Protein AF-G8ZZQ2-F1 (afdb_monomer_lite)

Secondary structure (DSSP, 8-state):
--------PPPPHHHHHHHHHHHHHH-HHHHHHHHHHTTT---------GGGGS-GGGGGGGG-HHHHHHHHHHHHHHHH-TTGGG-HHHHHHTTTT--HHHIIIIIHHHHHHHHHHHTT-S--TTHHHHHHHHHHHHHHHHHHHHHT-S-HHHIIIIIIIIHHIIIIIS-SS----HHHHHHT--TT----HHHHHHHHHHHHHHHHHHHHHHHB-TTS-B-HHHHHHHHHHHHHHHHHHHHHHHHHHHHHHTTS-----TTSHHHHHHHHHHHTS-SHHHHHHHHHHHT----HHHHHHHHHHHHHHHHHHHHTS-GGGGHHHHHH-HHHHHHHHHHHHHHHHHHHHT--HHHHHHHHTS---GGGT--

Radius of gyration: 24.0 Å; chains: 1; bounding box: 75×32×80 Å

Sequence (371 aa):
MPKNEFSLDSPTPVDWIICFALIKRRNSTLWRQVHRGSSGIHSKVRSKSINALIPDSLSQLRVNKPLIMQLNIVYQCVRNFKKLANSKEVIRSLSDDITANDITRWVLPNYKNIVAILSMGESIDNRKSLKQLASCFQLLISSYCCFKVADPSKYVVDNLLARIIRNDILTNKTKNSKIINQLYLKEGQSINKRELLKLHCKLIVLILNLQLGIAILPNGEHSESNAVHFFHMMSSICFYLESLIHVYIAQISSKEDTAFQKHLACNQHYLKRTQSLPQLHVNDLLLMLGKETERVQDRLDCLKMIIREFLKIFNDVQWSRLDSYVEQHEVHACAMKKRRLNIQSTLLVTGELELISAFRLINWPTWAISS

Foldseek 3Di:
DDDPPPPPDDQDPVNVVVVLVCCVVPPVPVNVVVVVVCVVPPPPPPLDALVVLQPVLRCVLVVPVVNSVLLRLLLCCVPVPVVSLLPLVSLLVSCPPPDPCCCVPPLVLVLLLLQQLLQQDDPDDSNVSSVSSNVSSLSSVLSCLQHPDPQSQCCCPVVQPLCCCLQQQLDPPNVRPPSCVPPPDDPPTDGNSLSSLLSSLVSVLSNLQSLLSVQQDPVRHGDPVSVVSSLSNVLSLLLLLLLLLVLLLVLVVVVDVDDQPCPDPLNVLQVVVVVVRDCVNNVVSVVSNVVDPDDSVVSNVSSVSNSLSSLVSQQSHPCVSCPVVCVVVVVSLVSLLVSLSSSQSSVVSSVPPVSNVSNVPRPDDPSSVPD

pLDDT: mean 78.83, std 16.53, range [31.88, 96.94]

Organism: Torulaspora delbrueckii (NCBI:txid4950)

Structure (mmCIF, N/CA/C/O backbone):
data_AF-G8ZZQ2-F1
#
_entry.id   AF-G8ZZQ2-F1
#
loop_
_atom_site.group_PDB
_atom_site.id
_atom_site.type_symbol
_atom_site.label_atom_id
_atom_site.label_alt_id
_atom_site.label_comp_id
_atom_site.label_asym_id
_atom_site.label_entity_id
_atom_site.label_seq_id
_atom_site.pdbx_PDB_ins_code
_atom_site.Cartn_x
_atom_site.Cartn_y
_atom_site.Cartn_z
_atom_site.occupancy
_atom_site.B_iso_or_equiv
_atom_site.auth_seq_id
_atom_site.auth_comp_id
_atom_site.auth_asym_id
_atom_site.auth_atom_id
_atom_site.pdbx_PDB_model_num
ATOM 1 N N . MET A 1 1 ? 46.245 3.063 -41.715 1.00 38.78 1 MET A N 1
ATOM 2 C CA . MET A 1 1 ? 44.860 3.568 -41.598 1.00 38.78 1 MET A CA 1
ATOM 3 C C . MET A 1 1 ? 44.022 2.505 -40.904 1.00 38.78 1 MET A C 1
ATOM 5 O O . MET A 1 1 ? 43.944 1.408 -41.449 1.00 38.78 1 MET A O 1
ATOM 9 N N . PRO A 1 2 ? 43.479 2.758 -39.704 1.00 31.88 2 PRO A N 1
ATOM 10 C CA . PRO A 1 2 ? 42.643 1.782 -39.018 1.00 31.88 2 PRO A CA 1
ATOM 11 C C . PRO A 1 2 ? 41.249 1.753 -39.657 1.00 31.88 2 PRO A C 1
ATOM 13 O O . PRO A 1 2 ? 40.658 2.797 -39.935 1.00 31.88 2 PRO A O 1
ATOM 16 N N . LYS A 1 3 ? 40.750 0.545 -39.930 1.00 34.00 3 LYS A N 1
ATOM 17 C CA . LYS A 1 3 ? 39.371 0.303 -40.358 1.00 34.00 3 LYS A CA 1
ATOM 18 C C . LYS A 1 3 ? 38.458 0.516 -39.149 1.00 34.00 3 LYS A C 1
ATOM 20 O O . LYS A 1 3 ? 38.558 -0.221 -38.175 1.00 34.00 3 LYS A O 1
ATOM 25 N N . ASN A 1 4 ? 37.587 1.520 -39.218 1.00 35.56 4 ASN A N 1
ATOM 26 C CA . ASN A 1 4 ? 36.460 1.656 -38.299 1.00 35.56 4 ASN A CA 1
ATOM 27 C C . ASN A 1 4 ? 35.430 0.570 -38.629 1.00 35.56 4 ASN A C 1
ATOM 29 O O . ASN A 1 4 ? 34.567 0.765 -39.484 1.00 35.56 4 ASN A O 1
ATOM 33 N N . GLU A 1 5 ? 35.523 -0.574 -37.962 1.00 35.09 5 GLU A N 1
ATOM 34 C CA . GLU A 1 5 ? 34.408 -1.508 -37.849 1.00 35.09 5 GLU A CA 1
ATOM 35 C C . GLU A 1 5 ? 33.482 -0.995 -36.742 1.00 35.09 5 GLU A C 1
ATOM 37 O O . GLU A 1 5 ? 33.677 -1.257 -35.559 1.00 35.09 5 GLU A O 1
ATOM 42 N N . PHE A 1 6 ? 32.474 -0.208 -37.124 1.00 35.38 6 PHE A N 1
ATOM 43 C CA . PHE A 1 6 ? 31.301 -0.030 -36.276 1.00 35.38 6 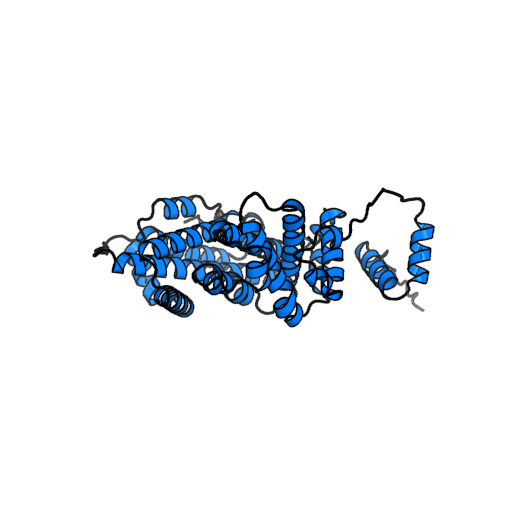PHE A CA 1
ATOM 44 C C . PHE A 1 6 ? 30.550 -1.365 -36.261 1.00 35.38 6 PHE A C 1
ATOM 46 O O . PHE A 1 6 ? 29.835 -1.684 -37.212 1.00 35.38 6 PHE A O 1
ATOM 53 N N . SER A 1 7 ? 30.708 -2.154 -35.197 1.00 37.66 7 SER A N 1
ATOM 54 C CA . SER A 1 7 ? 29.780 -3.243 -34.903 1.00 37.66 7 SER A CA 1
ATOM 55 C C . SER A 1 7 ? 28.426 -2.617 -34.567 1.00 37.66 7 SER A C 1
ATOM 57 O O . SER A 1 7 ? 28.199 -2.133 -33.459 1.00 37.66 7 SER A O 1
ATOM 59 N N . LEU A 1 8 ? 27.533 -2.558 -35.553 1.00 41.53 8 LEU A N 1
ATOM 60 C CA . LEU A 1 8 ? 26.121 -2.296 -35.310 1.00 41.53 8 LEU A CA 1
ATOM 61 C C . LEU A 1 8 ? 25.561 -3.520 -34.590 1.00 41.53 8 LEU A C 1
ATOM 63 O O . LEU A 1 8 ? 25.246 -4.526 -35.227 1.00 41.53 8 LEU A O 1
ATOM 67 N N . ASP A 1 9 ? 25.470 -3.431 -33.265 1.00 51.12 9 ASP A N 1
ATOM 68 C CA . ASP A 1 9 ? 24.696 -4.379 -32.477 1.00 51.12 9 ASP A CA 1
ATOM 69 C C . ASP A 1 9 ? 23.308 -4.511 -33.105 1.00 51.12 9 ASP A C 1
ATOM 71 O O . ASP A 1 9 ? 22.647 -3.520 -33.440 1.00 51.12 9 ASP A O 1
ATOM 75 N N . SER A 1 10 ? 22.879 -5.754 -33.323 1.00 41.66 10 SER A N 1
ATOM 76 C CA . SER A 1 10 ? 21.564 -6.027 -33.888 1.00 41.66 10 SER A CA 1
ATOM 77 C C . SER A 1 10 ? 20.500 -5.339 -33.024 1.00 41.66 10 SER A C 1
ATOM 79 O O . SER A 1 10 ? 20.515 -5.543 -31.806 1.00 41.66 10 SER A O 1
ATOM 81 N N . PRO A 1 11 ? 19.577 -4.559 -33.615 1.00 48.97 11 PRO A N 1
ATOM 82 C CA . PRO A 1 11 ? 18.605 -3.786 -32.856 1.00 48.97 11 PRO A CA 1
ATOM 83 C C . PRO A 1 11 ? 17.820 -4.695 -31.914 1.00 48.97 11 PRO A C 1
ATOM 85 O O . PRO A 1 11 ? 17.233 -5.702 -32.333 1.00 48.97 11 PRO A O 1
ATOM 88 N N . THR A 1 12 ? 17.819 -4.337 -30.633 1.00 53.78 12 THR A N 1
ATOM 89 C CA . THR A 1 12 ? 17.144 -5.107 -29.596 1.00 53.78 12 THR A CA 1
ATOM 90 C C . THR A 1 12 ? 15.626 -5.020 -29.789 1.00 53.78 12 THR A C 1
ATOM 92 O O . THR A 1 12 ? 15.111 -4.095 -30.428 1.00 53.78 12 THR A O 1
ATOM 95 N N . PRO A 1 13 ? 14.837 -5.945 -29.216 1.00 48.31 13 PRO A N 1
ATOM 96 C CA . PRO A 1 13 ? 13.377 -5.856 -29.268 1.00 48.31 13 PRO A CA 1
ATOM 97 C C . PRO A 1 13 ? 12.820 -4.521 -28.739 1.00 48.31 13 PRO A C 1
ATOM 99 O O . PRO A 1 13 ? 11.754 -4.085 -29.174 1.00 48.31 13 PRO A O 1
ATOM 102 N N . VAL A 1 14 ? 13.543 -3.859 -27.829 1.00 46.94 14 VAL A N 1
ATOM 103 C CA . VAL A 1 14 ? 13.192 -2.543 -27.276 1.00 46.94 14 VAL A CA 1
ATOM 104 C C . VAL A 1 14 ? 13.363 -1.443 -28.327 1.00 46.94 14 VAL A C 1
ATOM 106 O O . VAL A 1 14 ? 12.463 -0.616 -28.484 1.00 46.94 14 VAL A O 1
ATOM 109 N N . ASP A 1 15 ? 14.438 -1.492 -29.116 1.00 49.91 15 ASP A N 1
ATOM 110 C CA . ASP A 1 15 ? 14.699 -0.540 -30.205 1.00 49.91 15 ASP A CA 1
ATOM 111 C C . ASP A 1 15 ? 13.609 -0.609 -31.275 1.00 49.91 15 ASP A C 1
ATOM 113 O O . ASP A 1 15 ? 13.111 0.415 -31.746 1.00 49.91 15 ASP A O 1
ATOM 117 N N . TRP A 1 16 ? 13.142 -1.819 -31.591 1.00 59.69 16 TRP A N 1
ATOM 118 C CA . TRP A 1 16 ? 12.018 -2.013 -32.505 1.00 59.69 16 TRP A CA 1
ATOM 119 C C . TRP A 1 16 ? 10.710 -1.449 -31.954 1.00 59.69 16 TRP A C 1
ATOM 121 O O . TRP A 1 16 ? 9.966 -0.805 -32.691 1.00 59.69 16 TRP A O 1
ATOM 131 N N . ILE A 1 17 ? 10.420 -1.637 -30.664 1.00 53.72 17 ILE A N 1
ATOM 132 C CA . ILE A 1 17 ? 9.204 -1.102 -30.034 1.00 53.72 17 ILE A CA 1
ATOM 133 C C . ILE A 1 17 ? 9.212 0.431 -30.043 1.00 53.72 17 ILE A C 1
ATOM 135 O O . ILE A 1 17 ? 8.199 1.040 -30.397 1.00 53.72 17 ILE A O 1
ATOM 139 N N . ILE A 1 18 ? 10.345 1.052 -29.708 1.00 52.53 18 ILE A N 1
ATOM 140 C CA . ILE A 1 18 ? 10.512 2.510 -29.731 1.00 52.53 18 ILE A CA 1
ATOM 141 C C . ILE A 1 18 ? 10.381 3.031 -31.169 1.00 52.53 18 ILE A C 1
ATOM 143 O O . ILE A 1 18 ? 9.608 3.959 -31.416 1.00 52.53 18 ILE A O 1
ATOM 147 N N . CYS A 1 19 ? 11.032 2.386 -32.139 1.00 56.91 19 CYS A N 1
ATOM 148 C CA . CYS A 1 19 ? 10.918 2.726 -33.557 1.00 56.91 19 CYS A CA 1
ATOM 149 C C . CYS A 1 19 ? 9.479 2.602 -34.075 1.00 56.91 19 CYS A C 1
ATOM 151 O O . CYS A 1 19 ? 8.973 3.526 -34.711 1.00 56.91 19 CYS A O 1
ATOM 153 N N . PHE A 1 20 ? 8.762 1.520 -33.761 1.00 56.25 20 PHE A N 1
ATOM 154 C CA . PHE A 1 20 ? 7.369 1.353 -34.183 1.00 56.25 20 PHE A CA 1
ATOM 155 C C . PHE A 1 20 ? 6.421 2.339 -33.489 1.00 56.25 20 PHE A C 1
ATOM 157 O O . PHE A 1 20 ? 5.488 2.838 -34.126 1.00 56.25 20 PHE A O 1
ATOM 164 N N . ALA A 1 21 ? 6.669 2.680 -32.222 1.00 52.34 21 ALA A N 1
ATOM 165 C CA . ALA A 1 21 ? 5.914 3.705 -31.507 1.00 52.34 21 ALA A CA 1
ATOM 166 C C . ALA A 1 21 ? 6.137 5.106 -32.106 1.00 52.34 21 ALA A C 1
ATOM 168 O O . ALA A 1 21 ? 5.174 5.855 -32.298 1.00 52.34 21 ALA A O 1
ATOM 169 N N . LEU A 1 22 ? 7.379 5.438 -32.472 1.00 51.28 22 LEU A N 1
ATOM 170 C CA . LEU A 1 22 ? 7.739 6.699 -33.123 1.00 51.28 22 LEU A CA 1
ATOM 171 C C . LEU A 1 22 ? 7.178 6.796 -34.547 1.00 51.28 22 LEU A C 1
ATOM 173 O O . LEU A 1 22 ? 6.585 7.819 -34.892 1.00 51.28 22 LEU A O 1
ATOM 177 N N . ILE A 1 23 ? 7.282 5.731 -35.351 1.00 55.91 23 ILE A N 1
ATOM 178 C CA . ILE A 1 23 ? 6.735 5.670 -36.717 1.00 55.91 23 ILE A CA 1
ATOM 179 C C . ILE A 1 23 ? 5.212 5.826 -36.691 1.00 55.91 23 ILE A C 1
ATOM 181 O O . ILE A 1 23 ? 4.666 6.651 -37.426 1.00 55.91 23 ILE A O 1
ATOM 185 N N . LYS A 1 24 ? 4.519 5.115 -35.792 1.00 56.91 24 LYS A N 1
ATOM 186 C CA . LYS A 1 24 ? 3.066 5.249 -35.611 1.00 56.91 24 LYS A CA 1
ATOM 187 C C . LYS A 1 24 ? 2.651 6.681 -35.251 1.00 56.91 24 LYS A C 1
ATOM 189 O O . LYS A 1 24 ? 1.587 7.124 -35.677 1.00 56.91 24 LYS A O 1
ATOM 194 N N . ARG A 1 25 ? 3.466 7.393 -34.462 1.00 50.06 25 ARG A N 1
ATOM 195 C CA . ARG A 1 25 ? 3.168 8.748 -33.968 1.00 50.06 25 ARG A CA 1
ATOM 196 C C . ARG A 1 25 ? 3.528 9.851 -34.970 1.00 50.06 25 ARG A C 1
ATOM 198 O O . ARG A 1 25 ? 2.863 10.880 -34.965 1.00 50.06 25 ARG A O 1
ATOM 205 N N . ARG A 1 26 ? 4.555 9.659 -35.809 1.00 41.97 26 ARG A N 1
ATOM 206 C CA . ARG A 1 26 ? 5.113 10.716 -36.677 1.00 41.97 26 ARG A CA 1
ATOM 207 C C . ARG A 1 26 ? 4.860 10.536 -38.176 1.00 41.97 26 ARG A C 1
ATOM 209 O O . ARG A 1 26 ? 4.863 11.535 -38.884 1.00 41.97 26 ARG A O 1
ATOM 216 N N . ASN A 1 27 ? 4.624 9.320 -38.680 1.00 52.19 27 ASN A N 1
ATOM 217 C CA . ASN A 1 27 ? 4.415 9.095 -40.115 1.00 52.19 27 ASN A CA 1
ATOM 218 C C . ASN A 1 27 ? 3.382 7.982 -40.385 1.00 52.19 27 ASN A C 1
ATOM 220 O O . ASN A 1 27 ? 3.696 6.795 -40.497 1.00 52.19 27 ASN A O 1
ATOM 224 N N . SER A 1 28 ? 2.114 8.386 -40.511 1.00 55.44 28 SER A N 1
ATOM 225 C CA . SER A 1 28 ? 0.962 7.485 -40.681 1.00 55.44 28 SER A CA 1
ATOM 226 C C . SER A 1 28 ? 0.966 6.701 -42.003 1.00 55.44 28 SER A C 1
ATOM 228 O O . SER A 1 28 ? 0.294 5.673 -42.132 1.00 55.44 28 SER A O 1
ATOM 230 N N . THR A 1 29 ? 1.710 7.176 -42.999 1.00 56.91 29 THR A N 1
ATOM 231 C CA . THR A 1 29 ? 1.856 6.548 -44.317 1.00 56.91 29 THR A CA 1
ATOM 232 C C . THR A 1 29 ? 2.855 5.396 -44.251 1.00 56.91 29 THR A C 1
ATOM 234 O O . THR A 1 29 ? 2.545 4.293 -44.699 1.00 56.91 29 THR A O 1
ATOM 237 N N . LEU A 1 30 ? 3.993 5.614 -43.586 1.00 47.06 30 LEU A N 1
ATOM 238 C CA . LEU A 1 30 ? 5.011 4.587 -43.352 1.00 47.06 30 LEU A CA 1
ATOM 239 C C . LEU A 1 30 ? 4.486 3.479 -42.421 1.00 47.06 30 LEU A C 1
ATOM 241 O O . LEU A 1 30 ? 4.677 2.293 -42.682 1.00 47.06 30 LEU A O 1
ATOM 245 N N . TRP A 1 31 ? 3.713 3.850 -41.392 1.00 57.88 31 TRP A N 1
ATOM 246 C CA . TRP A 1 31 ? 3.020 2.889 -40.523 1.00 57.88 31 TRP A CA 1
ATOM 247 C C . TRP A 1 31 ? 2.074 1.965 -41.303 1.00 57.88 31 TRP A C 1
ATOM 249 O O . TRP A 1 31 ? 2.038 0.759 -41.060 1.00 57.88 31 TRP A O 1
ATOM 259 N N . ARG A 1 32 ? 1.338 2.501 -42.289 1.00 56.94 32 ARG A N 1
ATOM 260 C CA . ARG A 1 32 ? 0.477 1.693 -43.169 1.00 56.94 32 ARG A CA 1
ATOM 261 C C . ARG A 1 32 ? 1.275 0.720 -44.039 1.00 56.94 32 ARG A C 1
ATOM 263 O O . ARG A 1 32 ? 0.776 -0.367 -44.305 1.00 56.94 32 ARG A O 1
ATOM 270 N N . GLN A 1 33 ? 2.486 1.072 -44.464 1.00 53.97 33 GLN A N 1
ATOM 271 C CA . GLN A 1 33 ? 3.352 0.187 -45.251 1.00 53.97 33 GLN A CA 1
ATOM 272 C C . GLN A 1 33 ? 3.947 -0.947 -44.401 1.00 53.97 33 GLN A C 1
ATOM 274 O O . GLN A 1 33 ? 3.879 -2.103 -44.814 1.00 53.97 33 GLN A O 1
ATOM 279 N N . VAL A 1 34 ? 4.397 -0.659 -43.173 1.00 55.53 34 VAL A N 1
ATOM 280 C CA . VAL A 1 34 ? 4.830 -1.676 -42.188 1.00 55.53 34 VAL A CA 1
ATOM 281 C C . VAL A 1 34 ? 3.704 -2.674 -41.886 1.00 55.53 34 VAL A C 1
ATOM 283 O O . VAL A 1 34 ? 3.926 -3.884 -41.815 1.00 55.53 34 VAL A O 1
ATOM 286 N N . HIS A 1 35 ? 2.467 -2.184 -41.774 1.00 51.00 35 HIS A N 1
ATOM 287 C CA . HIS A 1 35 ? 1.287 -3.025 -41.560 1.00 51.00 35 HIS A CA 1
ATOM 288 C C . HIS A 1 35 ? 0.903 -3.880 -42.778 1.00 51.00 35 HIS A C 1
ATOM 290 O O . HIS A 1 35 ? 0.287 -4.930 -42.614 1.00 51.00 35 HIS A O 1
ATOM 296 N N . ARG A 1 36 ? 1.236 -3.428 -43.994 1.00 47.94 36 ARG A N 1
ATOM 297 C CA . ARG A 1 36 ? 0.978 -4.158 -45.246 1.00 47.94 36 ARG A CA 1
ATOM 298 C C . ARG A 1 36 ? 2.033 -5.231 -45.525 1.00 47.94 36 ARG A C 1
ATOM 300 O O . ARG A 1 36 ? 1.678 -6.261 -46.079 1.00 47.94 36 ARG A O 1
ATOM 307 N N . GLY A 1 37 ? 3.286 -5.021 -45.109 1.00 44.81 37 GLY A N 1
ATOM 308 C CA . GLY A 1 37 ? 4.370 -6.011 -45.230 1.00 44.81 37 GLY A CA 1
ATOM 309 C C . GLY A 1 37 ? 4.334 -7.141 -44.190 1.00 44.81 37 GLY A C 1
ATOM 310 O O . GLY A 1 37 ? 5.023 -8.141 -44.343 1.00 44.81 37 GLY A O 1
ATOM 311 N N . SER A 1 38 ? 3.516 -7.014 -43.141 1.00 44.66 38 SER A N 1
ATOM 312 C CA . SER A 1 38 ? 3.369 -7.994 -42.048 1.00 44.66 38 SER A CA 1
ATOM 313 C C . SER A 1 38 ? 2.155 -8.922 -42.206 1.00 44.66 38 SER A C 1
ATOM 315 O O . SER A 1 38 ? 1.786 -9.637 -41.274 1.00 44.66 38 SER A O 1
ATOM 317 N N . SER A 1 39 ? 1.557 -8.965 -43.399 1.00 39.22 39 SER A N 1
ATOM 318 C CA . SER A 1 39 ? 0.398 -9.801 -43.752 1.00 39.22 39 SER A CA 1
ATOM 319 C C . SER A 1 39 ? 0.630 -11.318 -43.612 1.00 39.22 39 SER A C 1
ATOM 321 O O . SER A 1 39 ? -0.336 -12.077 -43.631 1.00 39.22 39 SER A O 1
ATOM 323 N N . GLY A 1 40 ? 1.868 -11.769 -43.375 1.00 35.06 40 GLY A N 1
ATOM 324 C CA . GLY A 1 40 ? 2.197 -13.152 -42.999 1.00 35.06 40 GLY A CA 1
ATOM 325 C C . GLY A 1 40 ? 2.122 -13.474 -41.495 1.00 35.06 40 GLY A C 1
ATOM 326 O O . GLY A 1 40 ? 2.128 -14.643 -41.127 1.00 35.06 40 GLY A O 1
ATOM 327 N N . ILE A 1 41 ? 2.010 -12.478 -40.604 1.00 39.09 41 ILE A N 1
ATOM 328 C CA . ILE A 1 41 ? 1.935 -12.674 -39.139 1.00 39.09 41 ILE A CA 1
ATOM 329 C C . ILE A 1 41 ? 0.560 -12.218 -38.635 1.00 39.09 41 ILE A C 1
ATOM 331 O O . ILE A 1 41 ? 0.412 -11.460 -37.676 1.00 39.09 41 ILE A O 1
ATOM 335 N N . HIS A 1 42 ? -0.503 -12.692 -39.280 1.00 35.50 42 HIS A N 1
ATOM 336 C CA . HIS A 1 42 ? -1.849 -12.588 -38.728 1.00 35.50 42 HIS A CA 1
ATOM 337 C C . HIS A 1 42 ? -2.064 -13.644 -37.637 1.00 35.50 42 HIS A C 1
ATOM 339 O O . HIS A 1 42 ? -2.893 -14.543 -37.762 1.00 35.50 42 HIS A O 1
ATOM 345 N N . SER A 1 43 ? -1.393 -13.480 -36.492 1.00 33.94 43 SER A N 1
ATOM 346 C CA . SER A 1 43 ? -2.063 -13.876 -35.254 1.00 33.94 43 SER A CA 1
ATOM 347 C C . SER A 1 43 ? -3.208 -12.879 -35.050 1.00 33.94 43 SER A C 1
ATOM 349 O O . SER A 1 43 ? -3.021 -11.666 -35.151 1.00 33.94 43 SER A O 1
ATOM 351 N N . LYS A 1 44 ? -4.429 -13.383 -34.860 1.00 35.22 44 LYS A N 1
ATOM 352 C CA . LYS A 1 44 ? -5.654 -12.603 -34.637 1.00 35.22 44 LYS A CA 1
ATOM 353 C C . LYS A 1 44 ? -5.550 -11.770 -33.347 1.00 35.22 44 LYS A C 1
ATOM 355 O O . LYS A 1 44 ? -6.234 -12.052 -32.364 1.00 35.22 44 LYS A O 1
ATOM 360 N N . VAL A 1 45 ? -4.747 -10.708 -33.322 1.00 40.16 45 VAL A N 1
ATOM 361 C CA . VAL A 1 45 ? -4.794 -9.706 -32.256 1.00 40.16 45 VAL A CA 1
ATOM 362 C C . VAL A 1 4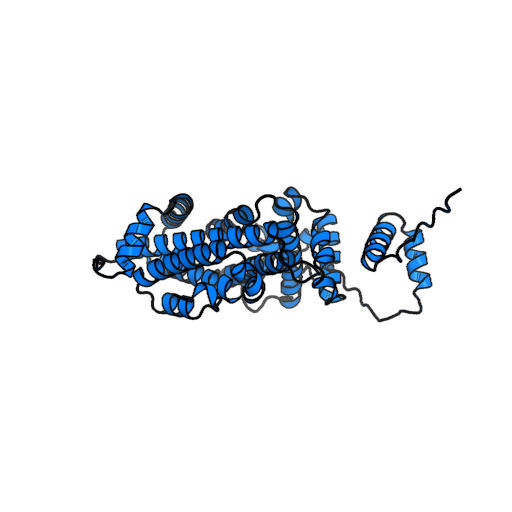5 ? -6.020 -8.838 -32.523 1.00 40.16 45 VAL A C 1
ATOM 364 O O . VAL A 1 45 ? -5.944 -7.781 -33.140 1.00 40.16 45 VAL A O 1
ATOM 367 N N . ARG A 1 46 ? -7.194 -9.295 -32.065 1.00 39.38 46 ARG A N 1
ATOM 368 C CA . ARG A 1 46 ? -8.359 -8.421 -31.855 1.00 39.38 46 ARG A CA 1
ATOM 369 C C . ARG A 1 46 ? -7.949 -7.367 -30.821 1.00 39.38 46 ARG A C 1
ATOM 371 O O . ARG A 1 46 ? -8.131 -7.578 -29.612 1.00 39.38 46 ARG A O 1
ATOM 378 N N . SER A 1 47 ? -7.357 -6.266 -31.284 1.00 47.06 47 SER A N 1
ATOM 379 C CA . SER A 1 47 ? -6.927 -5.129 -30.472 1.00 47.06 47 SER A CA 1
ATOM 380 C C . SER A 1 47 ? -8.162 -4.407 -29.941 1.00 47.06 47 SER A C 1
ATOM 382 O O . SER A 1 47 ? -8.583 -3.364 -30.431 1.00 47.06 47 SER A O 1
ATOM 384 N N . LYS A 1 48 ? -8.803 -4.977 -28.911 1.00 60.41 48 LYS A N 1
ATOM 385 C CA . LYS A 1 48 ? -9.781 -4.182 -28.161 1.00 60.41 48 LYS A CA 1
ATOM 386 C C . LYS A 1 48 ? -9.014 -2.970 -27.626 1.00 60.41 48 LYS A C 1
ATOM 388 O O . LYS A 1 48 ? -7.924 -3.127 -27.077 1.00 60.41 48 LYS A O 1
ATOM 393 N N . SER A 1 49 ? -9.546 -1.783 -27.871 1.00 78.69 49 SER A N 1
ATOM 394 C CA . SER A 1 49 ? -9.021 -0.541 -27.314 1.00 78.69 49 SER A CA 1
ATOM 395 C C . SER A 1 49 ? -9.391 -0.462 -25.837 1.00 78.69 49 SER A C 1
ATOM 397 O O . SER A 1 49 ? -10.434 -0.989 -25.440 1.00 78.69 49 SER A O 1
ATOM 399 N N . ILE A 1 50 ? -8.595 0.245 -25.034 1.00 83.50 50 ILE A N 1
ATOM 400 C CA . ILE A 1 50 ? -8.988 0.578 -23.661 1.00 83.50 50 ILE A CA 1
ATOM 401 C C . ILE A 1 50 ? -10.325 1.330 -23.592 1.00 83.50 50 ILE A C 1
ATOM 403 O O . ILE A 1 50 ? -11.044 1.202 -22.607 1.00 83.50 50 ILE A O 1
ATOM 407 N N . ASN A 1 51 ? -10.721 2.025 -24.666 1.00 83.00 51 ASN A N 1
ATOM 408 C CA . ASN A 1 51 ? -12.035 2.667 -24.761 1.00 83.00 51 ASN A CA 1
ATOM 409 C C . ASN A 1 51 ? -13.194 1.678 -24.584 1.00 83.00 51 ASN A C 1
ATOM 411 O O . ASN A 1 51 ? -14.219 2.054 -24.029 1.00 83.00 51 ASN A O 1
ATOM 415 N N . ALA A 1 52 ? -13.016 0.417 -24.993 1.00 83.00 52 ALA A N 1
ATOM 416 C CA . ALA A 1 52 ? -14.022 -0.630 -24.815 1.00 83.00 52 ALA A CA 1
ATOM 417 C C . ALA A 1 52 ? -14.157 -1.095 -23.352 1.00 83.00 52 ALA A C 1
ATOM 419 O O . ALA A 1 52 ? -15.089 -1.826 -23.032 1.00 83.00 52 ALA A O 1
ATOM 420 N N . LEU A 1 53 ? -13.222 -0.715 -22.473 1.00 82.56 53 LEU A N 1
ATOM 421 C CA . LEU A 1 53 ? -13.296 -0.993 -21.037 1.00 82.56 53 LEU A CA 1
ATOM 422 C C . LEU A 1 53 ? -13.943 0.140 -20.238 1.00 82.56 53 LEU A C 1
ATOM 424 O O . LEU A 1 53 ? -14.282 -0.070 -19.075 1.00 82.56 53 LEU A O 1
ATOM 428 N N . ILE A 1 54 ? -14.070 1.329 -20.830 1.00 82.88 54 ILE A N 1
ATOM 429 C CA . ILE A 1 54 ? -14.608 2.512 -20.163 1.00 82.88 54 ILE A CA 1
ATOM 430 C C . ILE A 1 54 ? -16.131 2.476 -20.311 1.00 82.88 54 ILE A C 1
ATOM 432 O O . ILE A 1 54 ? -16.603 2.652 -21.438 1.00 82.88 54 ILE A O 1
ATOM 436 N N . PRO A 1 55 ? -16.900 2.264 -19.228 1.00 77.81 55 PRO A N 1
ATOM 437 C CA . PRO A 1 55 ? -18.355 2.347 -19.294 1.00 77.81 55 PRO A CA 1
ATOM 438 C C . PRO A 1 55 ? -18.793 3.783 -19.607 1.00 77.81 55 PRO A C 1
ATOM 440 O O . PRO A 1 55 ? -18.058 4.736 -19.338 1.00 77.81 55 PRO A O 1
ATOM 443 N N . ASP A 1 56 ? -19.989 3.960 -20.164 1.00 75.06 56 ASP A N 1
ATOM 444 C CA . ASP A 1 56 ? -20.460 5.282 -20.610 1.00 75.06 56 ASP A CA 1
ATOM 445 C C . ASP A 1 56 ? -20.675 6.273 -19.458 1.00 75.06 56 ASP A C 1
ATOM 447 O O . ASP A 1 56 ? -20.452 7.474 -19.615 1.00 75.06 56 ASP A O 1
ATOM 451 N N . SER A 1 57 ? -20.962 5.768 -18.260 1.00 69.00 57 SER A N 1
ATOM 452 C CA . SER A 1 57 ? -20.941 6.519 -16.997 1.00 69.00 57 SER A CA 1
ATOM 453 C C . SER A 1 57 ? -19.573 7.142 -16.669 1.00 69.00 57 SER A C 1
ATOM 455 O O . SER A 1 57 ? -19.480 8.093 -15.901 1.00 69.00 57 SER A O 1
ATOM 457 N N . LEU A 1 58 ? -18.488 6.638 -17.259 1.00 75.06 58 LEU A N 1
ATOM 458 C CA . LEU A 1 58 ? -17.141 7.197 -17.158 1.00 75.06 58 LEU A CA 1
ATOM 459 C C . LEU A 1 58 ? -16.665 7.790 -18.492 1.00 75.06 58 LEU A C 1
ATOM 461 O O . LEU A 1 58 ? -15.463 7.943 -18.705 1.00 75.06 58 LEU A O 1
ATOM 465 N N . SER A 1 59 ? -17.584 8.167 -19.385 1.00 75.38 59 SER A N 1
ATOM 466 C CA . SER A 1 59 ? -17.281 8.741 -20.708 1.00 75.38 59 SER A CA 1
ATOM 467 C C . SER A 1 59 ? -16.354 9.958 -20.662 1.00 75.38 59 SER A C 1
ATOM 469 O O . SER A 1 59 ? -15.545 10.130 -21.569 1.00 75.38 59 SER A O 1
ATOM 471 N N . GLN A 1 60 ? -16.363 10.744 -19.584 1.00 73.25 60 GLN A N 1
ATOM 472 C CA . GLN A 1 60 ? -15.408 11.841 -19.368 1.00 73.25 60 GLN A CA 1
ATOM 473 C C . GLN A 1 60 ? -13.933 11.398 -19.371 1.00 73.25 60 GLN A C 1
ATOM 475 O O . GLN A 1 60 ? -13.061 12.182 -19.734 1.00 73.25 60 GLN A O 1
ATOM 480 N N . LEU A 1 61 ? -13.632 10.134 -19.034 1.00 73.56 61 LEU A N 1
ATOM 481 C CA . LEU A 1 61 ? -12.283 9.576 -19.179 1.00 73.56 61 LEU A CA 1
ATOM 482 C C . LEU A 1 61 ? -11.827 9.630 -20.639 1.00 73.56 61 LEU A C 1
ATOM 484 O O . LEU A 1 61 ? -10.648 9.847 -20.902 1.00 73.56 61 LEU A O 1
ATOM 488 N N . ARG A 1 62 ? -12.764 9.489 -21.587 1.00 76.44 62 ARG A N 1
ATOM 489 C CA . ARG A 1 62 ? -12.506 9.544 -23.032 1.00 76.44 62 ARG A CA 1
ATOM 490 C C . ARG A 1 62 ? -12.135 10.956 -23.511 1.00 76.44 62 ARG A C 1
ATOM 492 O O . ARG A 1 62 ? -11.571 11.088 -24.593 1.00 76.44 62 ARG A O 1
ATOM 499 N N . VAL A 1 63 ? -12.417 11.999 -22.720 1.00 76.00 63 VAL A N 1
ATOM 500 C CA . VAL A 1 63 ? -12.142 13.404 -23.079 1.00 76.00 63 VAL A CA 1
ATOM 501 C C . VAL A 1 63 ? -10.644 13.711 -23.012 1.00 76.00 63 VAL A C 1
ATOM 503 O O . VAL A 1 63 ? -10.122 14.445 -23.851 1.00 76.00 63 VAL A O 1
ATOM 506 N N . ASN A 1 64 ? -9.912 13.095 -22.079 1.00 77.69 64 ASN A N 1
ATOM 507 C CA . ASN A 1 64 ? -8.461 13.249 -21.988 1.00 77.69 64 ASN A CA 1
ATOM 508 C C . ASN A 1 64 ? -7.749 12.280 -22.951 1.00 77.69 64 ASN A C 1
ATOM 510 O O . ASN A 1 64 ? -7.275 11.210 -22.562 1.00 77.69 64 ASN A O 1
ATOM 514 N N . LYS A 1 65 ? -7.683 12.662 -24.234 1.00 77.56 65 LYS A N 1
ATOM 515 C CA . LYS A 1 65 ? -7.047 11.858 -25.295 1.00 77.56 65 LYS A CA 1
ATOM 516 C C . LYS A 1 65 ? -5.601 11.440 -24.963 1.00 77.56 65 LYS A C 1
ATOM 518 O O . LYS A 1 65 ? -5.300 10.265 -25.182 1.00 77.56 65 LYS A O 1
ATOM 523 N N . PRO A 1 66 ? -4.723 12.316 -24.425 1.00 79.38 66 PRO A N 1
ATOM 524 C CA . PRO A 1 66 ? -3.375 11.914 -24.013 1.00 79.38 66 PRO A CA 1
ATOM 525 C C . PRO A 1 66 ? -3.366 10.786 -22.975 1.00 79.38 66 PRO A C 1
ATOM 527 O O . PRO A 1 66 ? -2.699 9.771 -23.179 1.00 79.38 66 PRO A O 1
ATOM 530 N N . LEU A 1 67 ? -4.168 10.907 -21.912 1.00 82.12 67 LEU A N 1
ATOM 531 C CA . LEU A 1 67 ? -4.276 9.876 -20.879 1.00 82.12 67 LEU A CA 1
ATOM 532 C C . LEU A 1 67 ? -4.771 8.546 -21.459 1.00 82.12 67 LEU A C 1
ATOM 534 O O . LEU A 1 67 ? -4.214 7.493 -21.161 1.00 82.12 67 LEU A O 1
ATOM 538 N N . ILE A 1 68 ? -5.797 8.582 -22.310 1.00 84.25 68 ILE A N 1
ATOM 539 C CA . ILE A 1 68 ? -6.339 7.380 -22.954 1.00 84.25 68 ILE A CA 1
ATOM 540 C C . ILE A 1 68 ? -5.314 6.712 -23.862 1.00 84.25 68 ILE A C 1
ATOM 542 O O . ILE A 1 68 ? -5.216 5.485 -23.871 1.00 84.25 68 ILE A O 1
ATOM 546 N N . MET A 1 69 ? -4.539 7.493 -24.614 1.00 82.69 69 MET A N 1
ATOM 547 C CA . MET A 1 69 ? -3.477 6.954 -25.455 1.00 82.69 69 MET A CA 1
ATOM 548 C C . MET A 1 69 ? -2.440 6.215 -24.607 1.00 82.69 69 MET A C 1
ATOM 550 O O . MET A 1 69 ? -2.088 5.081 -24.937 1.00 82.69 69 MET A O 1
ATOM 554 N N . GLN A 1 70 ? -2.033 6.810 -23.484 1.00 85.25 70 GLN A N 1
ATOM 555 C CA . GLN A 1 70 ? -1.073 6.208 -22.569 1.00 85.25 70 GLN A CA 1
ATOM 556 C C . GLN A 1 70 ? -1.619 4.941 -21.912 1.00 85.25 70 GLN A C 1
ATOM 558 O O . GLN A 1 70 ? -0.982 3.890 -21.939 1.00 85.25 70 GLN A O 1
ATOM 563 N N . LEU A 1 71 ? -2.847 4.988 -21.399 1.00 87.25 71 LEU A N 1
ATOM 564 C CA . LEU A 1 71 ? -3.489 3.816 -20.813 1.00 87.25 71 LEU A CA 1
ATOM 565 C C . LEU A 1 71 ? -3.710 2.707 -21.849 1.00 87.25 71 LEU A C 1
ATOM 567 O O . LEU A 1 71 ? -3.660 1.531 -21.499 1.00 87.25 71 LEU A O 1
ATOM 571 N N . ASN A 1 72 ? -3.925 3.041 -23.125 1.00 86.75 72 ASN A N 1
ATOM 572 C CA . ASN A 1 72 ? -4.032 2.039 -24.178 1.00 86.75 72 ASN A CA 1
ATOM 573 C C . ASN A 1 72 ? -2.703 1.303 -24.381 1.00 86.75 72 ASN A C 1
ATOM 575 O O . ASN A 1 72 ? -2.726 0.090 -24.561 1.00 86.75 72 ASN A O 1
ATOM 579 N N . ILE A 1 73 ? -1.561 1.999 -24.308 1.00 84.25 73 ILE A N 1
ATOM 580 C CA . ILE A 1 73 ? -0.231 1.365 -24.340 1.00 84.25 73 ILE A CA 1
ATOM 581 C C . ILE A 1 73 ? -0.108 0.386 -23.170 1.00 84.25 73 ILE A C 1
ATOM 583 O O . ILE A 1 73 ? 0.133 -0.801 -23.394 1.00 84.25 73 ILE A O 1
ATOM 587 N N . VAL A 1 74 ? -0.399 0.849 -21.950 1.00 86.44 74 VAL A N 1
ATOM 588 C CA . VAL A 1 74 ? -0.383 0.011 -20.739 1.00 86.44 74 VAL A CA 1
ATOM 589 C C . VAL A 1 74 ? -1.287 -1.216 -20.904 1.00 86.44 74 VAL A C 1
ATOM 591 O O . VAL A 1 74 ? -0.880 -2.342 -20.621 1.00 86.44 74 VAL A O 1
ATOM 594 N N . TYR A 1 75 ? -2.502 -1.028 -21.418 1.00 87.38 75 TYR A N 1
ATOM 595 C CA . TYR A 1 75 ? -3.459 -2.107 -21.634 1.00 87.38 75 TYR A CA 1
ATOM 596 C C . TYR A 1 75 ? -2.958 -3.151 -22.638 1.00 87.38 75 TYR A C 1
ATOM 598 O O . TYR A 1 75 ? -3.096 -4.351 -22.388 1.00 87.38 75 TYR A O 1
ATOM 606 N N . GLN A 1 76 ? -2.355 -2.727 -23.755 1.00 82.50 76 GLN A N 1
ATOM 607 C CA . GLN A 1 76 ? -1.777 -3.672 -24.714 1.00 82.50 76 GLN A CA 1
ATOM 608 C C . GLN A 1 76 ? -0.583 -4.424 -24.104 1.00 82.50 76 GLN A C 1
ATOM 610 O O . GLN A 1 76 ? -0.485 -5.635 -24.314 1.00 82.50 76 GLN A O 1
ATOM 615 N N . CYS A 1 77 ? 0.266 -3.759 -23.307 1.00 78.50 77 CYS A N 1
ATOM 616 C CA . CYS A 1 77 ? 1.365 -4.401 -22.574 1.00 78.50 77 CYS A CA 1
ATOM 617 C C . CYS A 1 77 ? 0.844 -5.497 -21.634 1.00 78.50 77 CYS A C 1
ATOM 619 O O . CYS A 1 77 ? 1.273 -6.645 -21.726 1.00 78.50 77 CYS A O 1
ATOM 621 N N . VAL A 1 78 ? -0.145 -5.180 -20.793 1.00 76.44 78 VAL A N 1
ATOM 622 C CA . VAL A 1 78 ? -0.724 -6.129 -19.826 1.00 76.44 78 VAL A CA 1
ATOM 623 C C . VAL A 1 78 ? -1.446 -7.288 -20.520 1.00 76.44 78 VAL A C 1
ATOM 625 O O . VAL A 1 78 ? -1.364 -8.435 -20.075 1.00 76.44 78 VAL A O 1
ATOM 628 N N . ARG A 1 79 ? -2.181 -7.017 -21.605 1.00 75.62 79 ARG A N 1
ATOM 629 C CA . ARG A 1 79 ? -3.047 -8.020 -22.238 1.00 75.62 79 ARG A CA 1
ATOM 630 C C . ARG A 1 79 ? -2.321 -8.922 -23.227 1.00 75.62 79 ARG A C 1
ATOM 632 O O . ARG A 1 79 ? -2.518 -10.135 -23.178 1.00 75.62 79 ARG A O 1
ATOM 639 N N . ASN A 1 80 ? -1.554 -8.344 -24.146 1.00 66.38 80 ASN A N 1
ATOM 640 C CA . ASN A 1 80 ? -0.995 -9.083 -25.281 1.00 66.38 80 ASN A CA 1
ATOM 641 C C . ASN A 1 80 ? 0.443 -9.523 -25.025 1.00 66.38 80 ASN A C 1
ATOM 643 O O . ASN A 1 80 ? 0.901 -10.488 -25.627 1.00 66.38 80 ASN A O 1
ATOM 647 N N . PHE A 1 81 ? 1.138 -8.852 -24.109 1.00 61.50 81 PHE A N 1
ATOM 648 C CA . PHE A 1 81 ? 2.556 -9.065 -23.883 1.00 61.50 81 PHE A CA 1
ATOM 649 C C . PHE A 1 81 ? 2.855 -9.308 -22.407 1.00 61.50 81 PHE A C 1
ATOM 651 O O . PHE A 1 81 ? 3.719 -8.664 -21.824 1.00 61.50 81 PHE A O 1
ATOM 658 N N . LYS A 1 82 ? 2.171 -10.285 -21.796 1.00 63.78 82 LYS A N 1
ATOM 659 C CA . LYS A 1 82 ? 2.353 -10.638 -20.374 1.00 63.78 82 LYS A CA 1
ATOM 660 C C . LYS A 1 82 ? 3.821 -10.846 -19.971 1.00 63.78 82 LYS A C 1
ATOM 662 O O . LYS A 1 82 ? 4.181 -10.527 -18.849 1.00 63.78 82 LYS A O 1
ATOM 667 N N . LYS A 1 83 ? 4.667 -11.345 -20.883 1.00 57.91 83 LYS A N 1
ATOM 668 C CA . LYS A 1 83 ? 6.119 -11.466 -20.660 1.00 57.91 83 LYS A CA 1
ATOM 669 C C . LYS A 1 83 ? 6.833 -10.103 -20.646 1.00 57.91 83 LYS A C 1
ATOM 671 O O . LYS A 1 83 ? 7.700 -9.898 -19.809 1.00 57.91 83 LYS A O 1
ATOM 676 N N . LEU A 1 84 ? 6.438 -9.162 -21.510 1.00 58.88 84 LEU A N 1
ATOM 677 C CA . LEU A 1 84 ? 6.966 -7.788 -21.525 1.00 58.88 84 LEU A CA 1
ATOM 678 C C . LEU A 1 84 ? 6.476 -6.965 -20.332 1.00 58.88 84 LEU A C 1
ATOM 680 O O . LEU A 1 84 ? 7.204 -6.109 -19.853 1.00 58.88 84 LEU A O 1
ATOM 684 N N . ALA A 1 85 ? 5.284 -7.253 -19.805 1.00 58.56 85 ALA A N 1
ATOM 685 C CA . ALA A 1 85 ? 4.794 -6.639 -18.572 1.00 58.56 85 ALA A CA 1
ATOM 686 C C . ALA A 1 85 ? 5.658 -6.976 -17.337 1.00 58.56 85 ALA A C 1
ATOM 688 O O . ALA A 1 85 ? 5.472 -6.353 -16.299 1.00 58.56 85 ALA A O 1
ATOM 689 N N . ASN A 1 86 ? 6.600 -7.923 -17.458 1.00 65.06 86 ASN A N 1
ATOM 690 C CA . ASN A 1 86 ? 7.599 -8.244 -16.438 1.00 65.06 86 ASN A CA 1
ATOM 691 C C . ASN A 1 86 ? 8.987 -7.633 -16.731 1.00 65.06 86 ASN A C 1
ATOM 693 O O . ASN A 1 86 ? 9.873 -7.744 -15.886 1.00 65.06 86 ASN A O 1
ATOM 697 N N . SER A 1 87 ? 9.203 -7.007 -17.899 1.00 76.88 87 SER A N 1
ATOM 698 C CA . SER A 1 87 ? 10.457 -6.302 -18.216 1.00 76.88 87 SER A CA 1
ATOM 699 C C . SER A 1 87 ? 10.468 -4.938 -17.533 1.00 76.88 87 SER A C 1
ATOM 701 O O . SER A 1 87 ? 9.544 -4.137 -17.687 1.00 76.88 87 SER A O 1
ATOM 703 N N . LYS A 1 88 ? 11.534 -4.666 -16.777 1.00 77.88 88 LYS A N 1
ATOM 704 C CA . LYS A 1 88 ? 11.695 -3.425 -16.008 1.00 77.88 88 LYS A CA 1
ATOM 705 C C . LYS A 1 88 ? 11.792 -2.215 -16.930 1.00 77.88 88 LYS A C 1
ATOM 707 O O . LYS A 1 88 ? 11.236 -1.170 -16.616 1.00 77.88 88 LYS A O 1
ATOM 712 N N . GLU A 1 89 ? 12.441 -2.381 -18.076 1.00 80.75 89 GLU A N 1
ATOM 713 C CA . GLU A 1 89 ? 12.626 -1.364 -19.112 1.00 80.75 89 GLU A CA 1
ATOM 714 C C . GLU A 1 89 ? 11.278 -0.953 -19.703 1.00 80.75 89 GLU A C 1
ATOM 716 O O . GLU A 1 89 ? 10.970 0.235 -19.794 1.00 80.75 89 GLU A O 1
ATOM 721 N N . VAL A 1 90 ? 10.433 -1.940 -20.021 1.00 82.25 90 VAL A N 1
ATOM 722 C CA . VAL A 1 90 ? 9.076 -1.690 -20.520 1.00 82.25 90 VAL A CA 1
ATOM 723 C C . VAL A 1 90 ? 8.227 -1.010 -19.453 1.00 82.25 90 VAL A C 1
ATOM 725 O O . VAL A 1 90 ? 7.527 -0.052 -19.764 1.00 82.25 90 VAL A O 1
ATOM 728 N N . ILE A 1 91 ? 8.278 -1.461 -18.193 1.00 84.38 91 ILE A N 1
ATOM 729 C CA . ILE A 1 91 ? 7.519 -0.810 -17.115 1.00 84.38 91 ILE A CA 1
ATOM 730 C C . ILE A 1 91 ? 8.004 0.630 -16.922 1.00 84.38 91 ILE A C 1
ATOM 732 O O . ILE A 1 91 ? 7.169 1.524 -16.789 1.00 84.38 91 ILE A O 1
ATOM 736 N N . ARG A 1 92 ? 9.317 0.884 -16.953 1.00 87.19 92 ARG A N 1
ATOM 737 C CA . ARG A 1 92 ? 9.904 2.228 -16.857 1.00 87.19 92 ARG A CA 1
ATOM 738 C C . ARG A 1 92 ? 9.365 3.157 -17.937 1.00 87.19 92 ARG A C 1
ATOM 740 O O . ARG A 1 92 ? 8.900 4.248 -17.607 1.00 87.19 92 ARG A O 1
ATOM 747 N N . SER A 1 93 ? 9.324 2.700 -19.189 1.00 87.12 93 SER A N 1
ATOM 748 C CA . SER A 1 93 ? 8.882 3.535 -20.310 1.00 87.12 93 SER A CA 1
ATOM 749 C C . SER A 1 93 ? 7.401 3.928 -20.246 1.00 87.12 93 SER A C 1
ATOM 751 O O . SER A 1 93 ? 6.974 4.869 -20.914 1.00 87.12 93 SER A O 1
ATOM 753 N N . LEU A 1 94 ? 6.585 3.245 -19.429 1.00 88.38 94 LEU A N 1
ATOM 754 C CA . LEU A 1 94 ? 5.170 3.595 -19.256 1.00 88.38 94 LEU A CA 1
ATOM 755 C C . LEU A 1 94 ? 4.963 4.978 -18.626 1.00 88.38 94 LEU A C 1
ATOM 757 O O . LEU A 1 94 ? 3.874 5.528 -18.770 1.00 88.38 94 LEU A O 1
ATOM 761 N N . SER A 1 95 ? 5.954 5.545 -17.937 1.00 89.31 95 SER A N 1
ATOM 762 C CA . SER A 1 95 ? 5.830 6.854 -17.283 1.00 89.31 95 SER A CA 1
ATOM 763 C C . SER A 1 95 ? 6.658 7.966 -17.931 1.00 89.31 95 SER A C 1
ATOM 765 O O . SER A 1 95 ? 6.679 9.074 -17.401 1.00 89.31 95 SER A O 1
ATOM 767 N N . ASP A 1 96 ? 7.312 7.718 -19.072 1.00 86.25 96 ASP A N 1
ATOM 768 C CA . ASP A 1 96 ? 8.247 8.683 -19.668 1.00 86.25 96 ASP A CA 1
ATOM 769 C C . ASP A 1 96 ? 7.608 10.011 -20.074 1.00 86.25 96 ASP A C 1
ATOM 771 O O . ASP A 1 96 ? 8.152 11.066 -19.753 1.00 86.25 96 ASP A O 1
ATOM 775 N N . ASP A 1 97 ? 6.422 9.952 -20.677 1.00 83.81 97 ASP A N 1
ATOM 776 C CA . ASP A 1 97 ? 5.665 11.120 -21.139 1.00 83.81 97 ASP A CA 1
ATOM 777 C C . ASP A 1 97 ? 4.691 11.663 -20.065 1.00 83.81 97 ASP A C 1
ATOM 779 O O . ASP A 1 97 ? 3.809 12.464 -20.374 1.00 83.81 97 ASP A O 1
ATOM 783 N N . ILE A 1 98 ? 4.798 11.215 -18.805 1.00 86.19 98 ILE A N 1
ATOM 784 C CA . ILE A 1 98 ? 3.872 11.597 -17.728 1.00 86.19 98 ILE A CA 1
ATOM 785 C C . ILE A 1 98 ? 4.517 12.588 -16.766 1.00 86.19 98 ILE A C 1
ATOM 787 O O . ILE A 1 98 ? 5.489 12.280 -16.076 1.00 86.19 98 ILE A O 1
ATOM 791 N N . THR A 1 99 ? 3.895 13.757 -16.624 1.00 89.00 99 THR A N 1
ATOM 792 C CA . THR A 1 99 ? 4.317 14.760 -15.643 1.00 89.00 99 THR A CA 1
ATOM 793 C C . THR A 1 99 ? 3.669 14.541 -14.270 1.00 89.00 99 THR A C 1
ATOM 795 O O . THR A 1 99 ? 2.608 13.924 -14.133 1.00 89.00 99 THR A O 1
ATOM 798 N N . ALA A 1 100 ? 4.255 15.134 -13.224 1.00 89.19 100 ALA A N 1
ATOM 799 C CA . ALA A 1 100 ? 3.640 15.185 -11.890 1.00 89.19 100 ALA A CA 1
ATOM 800 C C . ALA A 1 100 ? 2.241 15.831 -11.905 1.00 89.19 100 ALA A C 1
ATOM 802 O O . ALA A 1 100 ? 1.345 15.447 -11.142 1.00 89.19 100 ALA A O 1
ATOM 803 N N . ASN A 1 101 ? 2.042 16.799 -12.804 1.00 89.44 101 ASN A N 1
ATOM 804 C CA . ASN A 1 101 ? 0.766 17.470 -12.992 1.00 89.44 101 ASN A CA 1
ATOM 805 C C . ASN A 1 101 ? -0.281 16.528 -13.603 1.00 89.44 101 ASN A C 1
ATOM 807 O O . ASN A 1 101 ? -1.420 16.513 -13.140 1.00 89.44 101 ASN A O 1
ATOM 811 N N . ASP A 1 102 ? 0.105 15.693 -14.571 1.00 89.38 102 ASP A N 1
ATOM 812 C CA . ASP A 1 102 ? -0.789 14.687 -15.158 1.00 89.38 102 ASP A CA 1
ATOM 813 C C . ASP A 1 102 ? -1.226 13.657 -14.119 1.00 89.38 102 ASP A C 1
ATOM 815 O O . ASP A 1 102 ? -2.410 13.323 -14.019 1.00 89.38 102 ASP A O 1
ATOM 819 N N . ILE A 1 103 ? -0.287 13.207 -13.283 1.00 90.88 103 ILE A N 1
ATOM 820 C CA . ILE A 1 103 ? -0.574 12.281 -12.187 1.00 90.88 103 ILE A CA 1
ATOM 821 C C . ILE A 1 103 ? -1.591 12.876 -11.216 1.00 90.88 103 ILE A C 1
ATOM 823 O O . ILE A 1 103 ? -2.587 12.232 -10.881 1.00 90.88 103 ILE A O 1
ATOM 827 N N . THR A 1 104 ? -1.362 14.118 -10.794 1.00 88.12 104 THR A N 1
ATOM 828 C CA . THR A 1 104 ? -2.175 14.778 -9.766 1.00 88.12 104 THR A CA 1
ATOM 829 C C . THR A 1 104 ? -3.550 15.198 -10.284 1.00 88.12 104 THR A C 1
ATOM 831 O O . THR A 1 104 ? -4.536 15.059 -9.560 1.00 88.12 104 THR A O 1
ATOM 834 N N . ARG A 1 105 ? -3.640 15.699 -11.523 1.00 85.69 105 ARG A N 1
ATOM 835 C CA . ARG A 1 105 ? -4.896 16.205 -12.103 1.00 85.69 105 ARG A CA 1
ATOM 836 C C . ARG A 1 105 ? -5.740 15.122 -12.757 1.00 85.69 105 ARG A C 1
ATOM 838 O O . ARG A 1 105 ? -6.963 15.230 -12.744 1.00 85.69 105 ARG A O 1
ATOM 845 N N . TRP A 1 106 ? -5.112 14.094 -13.325 1.00 86.88 106 TRP A N 1
ATOM 846 C CA . TRP A 1 106 ? -5.804 13.153 -14.201 1.00 86.88 106 TRP A CA 1
ATOM 847 C C . TRP A 1 106 ? -5.648 11.699 -13.769 1.00 86.88 106 TRP A C 1
ATOM 849 O O . TRP A 1 106 ? -6.656 11.012 -13.637 1.00 86.88 106 TRP A O 1
ATOM 859 N N . VAL A 1 107 ? -4.436 11.200 -13.518 1.00 90.94 107 VAL A N 1
ATOM 860 C CA . VAL A 1 107 ? -4.241 9.756 -13.275 1.00 90.94 107 VAL A CA 1
ATOM 861 C C . VAL A 1 107 ? -4.820 9.327 -11.925 1.00 90.94 107 VAL A C 1
ATOM 863 O O . VAL A 1 107 ? -5.693 8.460 -11.879 1.00 90.94 107 VAL A O 1
ATOM 866 N N . LEU A 1 108 ? -4.384 9.952 -10.826 1.00 90.12 108 LEU A N 1
ATOM 867 C CA . LEU A 1 108 ? -4.825 9.591 -9.476 1.00 90.12 108 LEU A CA 1
ATOM 868 C C . LEU A 1 108 ? -6.323 9.828 -9.243 1.00 90.12 108 LEU A C 1
ATOM 870 O O . LEU A 1 108 ? -6.964 8.926 -8.704 1.00 90.12 108 LEU A O 1
ATOM 874 N N . PRO A 1 109 ? -6.921 10.973 -9.635 1.00 87.06 109 PRO A N 1
ATOM 875 C CA . PRO A 1 109 ? -8.353 11.185 -9.429 1.00 87.06 109 PRO A CA 1
ATOM 876 C C . PRO A 1 109 ? -9.213 10.147 -10.157 1.00 87.06 109 PRO A C 1
ATOM 878 O O . PRO A 1 109 ? -10.174 9.630 -9.590 1.00 87.06 109 PRO A O 1
ATOM 881 N N . ASN A 1 110 ? -8.843 9.783 -11.388 1.00 87.94 110 ASN A N 1
ATOM 882 C CA . ASN A 1 110 ? -9.585 8.790 -12.160 1.00 87.94 110 ASN A CA 1
ATOM 883 C C . ASN A 1 110 ? -9.390 7.371 -11.625 1.00 87.94 110 ASN A C 1
ATOM 885 O O . ASN A 1 110 ? -10.366 6.630 -11.516 1.00 87.94 110 ASN A O 1
ATOM 889 N N . TYR A 1 111 ? -8.173 7.017 -11.207 1.00 91.69 111 TYR A N 1
ATOM 890 C CA . TYR A 1 111 ? -7.919 5.779 -10.474 1.00 91.69 111 TYR A CA 1
ATOM 891 C C . TYR A 1 111 ? -8.794 5.679 -9.215 1.00 91.69 111 TYR A C 1
ATOM 893 O O . TYR A 1 111 ? -9.495 4.684 -9.037 1.00 91.69 111 TYR A O 1
ATOM 901 N N . LYS A 1 112 ? -8.824 6.733 -8.388 1.00 88.56 112 LYS A N 1
ATOM 902 C CA . LYS A 1 112 ? -9.666 6.792 -7.185 1.00 88.56 112 LYS A CA 1
ATOM 903 C C . LYS A 1 112 ? -11.144 6.606 -7.509 1.00 88.56 112 LYS A C 1
ATOM 905 O O . LYS A 1 112 ? -11.802 5.827 -6.831 1.00 88.56 112 LYS A O 1
ATOM 910 N N . ASN A 1 113 ? -11.648 7.251 -8.564 1.00 85.62 113 ASN A N 1
ATOM 911 C CA . ASN A 1 113 ? -13.033 7.072 -9.002 1.00 85.62 113 ASN A CA 1
ATOM 912 C C . ASN A 1 113 ? -13.335 5.616 -9.373 1.00 85.62 113 ASN A C 1
ATOM 914 O O . ASN A 1 113 ? -14.339 5.066 -8.932 1.00 85.62 113 ASN A O 1
ATOM 918 N N . ILE A 1 114 ? -12.460 4.975 -10.150 1.00 88.75 114 ILE A N 1
ATOM 919 C CA . ILE A 1 114 ? -12.646 3.581 -10.572 1.00 88.75 114 ILE A CA 1
ATOM 920 C C . ILE A 1 114 ? -12.633 2.639 -9.366 1.00 88.75 114 ILE A C 1
ATOM 922 O O . ILE A 1 114 ? -13.472 1.745 -9.278 1.00 88.75 114 ILE A O 1
ATOM 926 N N . VAL A 1 115 ? -11.697 2.831 -8.434 1.00 90.12 115 VAL A N 1
ATOM 927 C CA . VAL A 1 115 ? -11.612 2.002 -7.227 1.00 90.12 115 VAL A CA 1
ATOM 928 C C . VAL A 1 115 ? -12.816 2.233 -6.316 1.00 90.12 115 VAL A C 1
ATOM 930 O O . VAL A 1 115 ? -13.391 1.262 -5.838 1.00 90.12 115 VAL A O 1
ATOM 933 N N . ALA A 1 116 ? -13.249 3.481 -6.132 1.00 86.88 116 ALA A N 1
ATOM 934 C CA . ALA A 1 116 ? -14.452 3.800 -5.370 1.00 86.88 116 ALA A CA 1
ATOM 935 C C . ALA A 1 116 ? -15.692 3.113 -5.954 1.00 86.88 116 ALA A C 1
ATOM 937 O O . ALA A 1 116 ? -16.444 2.501 -5.201 1.00 86.88 116 ALA A O 1
ATOM 938 N N . ILE A 1 117 ? -15.854 3.131 -7.284 1.00 85.25 117 ILE A N 1
ATOM 939 C CA . ILE A 1 117 ? -16.927 2.400 -7.971 1.00 85.25 117 ILE A CA 1
ATOM 940 C C . ILE A 1 117 ? -16.806 0.901 -7.688 1.00 85.25 117 ILE A C 1
ATOM 942 O O . ILE A 1 117 ? -17.769 0.293 -7.242 1.00 85.25 117 ILE A O 1
ATOM 946 N N . LEU A 1 118 ? -15.627 0.293 -7.866 1.00 88.38 118 LEU A N 1
ATOM 947 C CA . LEU A 1 118 ? -15.410 -1.139 -7.592 1.00 88.38 118 LEU A CA 1
ATOM 948 C C . LEU A 1 118 ? -15.753 -1.557 -6.149 1.00 88.38 118 LEU A C 1
ATOM 950 O O . LEU A 1 118 ? -16.080 -2.726 -5.914 1.00 88.38 118 LEU A O 1
ATOM 954 N N . SER A 1 119 ? -15.705 -0.613 -5.210 1.00 88.50 119 SER A N 1
ATOM 955 C CA . SER A 1 119 ? -16.017 -0.807 -3.795 1.00 88.50 119 SER A CA 1
ATOM 956 C C . SER A 1 119 ? -17.499 -0.651 -3.438 1.00 88.50 119 SER A C 1
ATOM 958 O O . SER A 1 119 ? -17.845 -0.795 -2.271 1.00 88.50 119 SER A O 1
ATOM 960 N N . MET A 1 120 ? -18.394 -0.399 -4.395 1.00 80.81 120 MET A N 1
ATOM 961 C CA . MET A 1 120 ? -19.837 -0.225 -4.138 1.00 80.81 120 MET A CA 1
ATOM 962 C C . MET A 1 120 ? -20.658 -1.529 -4.106 1.00 80.81 120 MET A C 1
ATOM 964 O O . MET A 1 120 ? -21.876 -1.478 -3.981 1.00 80.81 120 MET A O 1
ATOM 968 N N . GLY A 1 121 ? -20.028 -2.707 -4.189 1.00 67.50 121 GLY A N 1
ATOM 969 C CA . GLY A 1 121 ? -20.725 -4.006 -4.101 1.00 67.50 121 GLY A CA 1
ATOM 970 C C . GLY A 1 121 ? -20.968 -4.704 -5.447 1.00 67.50 121 GLY A C 1
ATOM 971 O O . GLY A 1 121 ? -20.368 -4.339 -6.458 1.00 67.50 121 GLY A O 1
ATOM 972 N N . GLU A 1 122 ? -21.735 -5.801 -5.441 1.00 57.56 122 GLU A N 1
ATOM 973 C CA . GLU A 1 122 ? -21.650 -6.872 -6.456 1.00 57.56 122 GLU A CA 1
ATOM 974 C C . GLU A 1 122 ? -22.406 -6.637 -7.777 1.00 57.56 122 GLU A C 1
ATOM 976 O O . GLU A 1 122 ? -22.005 -7.212 -8.789 1.00 57.56 122 GLU A O 1
ATOM 981 N N . SER A 1 123 ? -23.386 -5.734 -7.850 1.00 59.47 123 SER A N 1
ATOM 982 C CA . SER A 1 123 ? -24.202 -5.507 -9.060 1.00 59.47 123 SER A CA 1
ATOM 983 C C . SER A 1 123 ? -23.688 -4.385 -9.975 1.00 59.47 123 SER A C 1
ATOM 985 O O . SER A 1 123 ? -24.456 -3.575 -10.489 1.00 59.47 123 SER A O 1
ATOM 987 N N . ILE A 1 124 ? -22.371 -4.310 -10.191 1.00 66.50 124 ILE A N 1
ATOM 988 C CA . ILE A 1 124 ? -21.800 -3.339 -11.138 1.00 66.50 124 ILE A CA 1
ATOM 989 C C . ILE A 1 124 ? -21.650 -3.994 -12.506 1.00 66.50 124 ILE A C 1
ATOM 991 O O . ILE A 1 124 ? -20.730 -4.794 -12.730 1.00 66.50 124 ILE A O 1
ATOM 995 N N . ASP A 1 125 ? -22.499 -3.580 -13.442 1.00 67.25 125 ASP A N 1
ATOM 996 C CA . ASP A 1 125 ? -22.313 -3.867 -14.858 1.00 67.25 125 ASP A CA 1
ATOM 997 C C . ASP A 1 125 ? -20.897 -3.450 -15.278 1.00 67.25 125 ASP A C 1
ATOM 999 O O . ASP A 1 125 ? -20.440 -2.336 -15.018 1.00 67.25 125 ASP A O 1
ATOM 1003 N N . ASN A 1 126 ? -20.167 -4.365 -15.921 1.00 76.31 126 ASN A N 1
ATOM 1004 C CA . ASN A 1 126 ? -18.769 -4.188 -16.341 1.00 76.31 126 ASN A CA 1
ATOM 1005 C C . ASN A 1 126 ? -17.693 -4.243 -15.234 1.00 76.31 126 ASN A C 1
ATOM 1007 O O . ASN A 1 126 ? -16.552 -3.840 -15.487 1.00 76.31 126 ASN A O 1
ATOM 1011 N N . ARG A 1 127 ? -17.959 -4.826 -14.050 1.00 84.62 127 ARG A N 1
ATOM 1012 C CA . ARG A 1 127 ? -16.951 -5.005 -12.971 1.00 84.62 127 ARG A CA 1
ATOM 1013 C C . ARG A 1 127 ? -15.603 -5.553 -13.465 1.00 84.62 127 ARG A C 1
ATOM 1015 O O . ARG A 1 127 ? -14.548 -5.087 -13.039 1.00 84.62 127 ARG A O 1
ATOM 1022 N N . LYS A 1 128 ? -15.605 -6.534 -14.378 1.00 86.25 128 LYS A N 1
ATOM 1023 C CA . LYS A 1 128 ? -14.372 -7.108 -14.959 1.00 86.25 128 LYS A CA 1
ATOM 1024 C C . LYS A 1 128 ? -13.569 -6.074 -15.757 1.00 86.25 128 LYS A C 1
ATOM 1026 O O . LYS A 1 128 ? -12.350 -6.015 -15.606 1.00 86.25 128 LYS A O 1
ATOM 1031 N N . SER A 1 129 ? -14.239 -5.264 -16.572 1.00 86.81 129 SER A N 1
ATOM 1032 C CA . SER A 1 129 ? -13.612 -4.192 -17.352 1.00 86.81 129 SER A CA 1
ATOM 1033 C C . SER A 1 129 ? -13.051 -3.103 -16.443 1.00 86.81 129 SER A C 1
ATOM 1035 O O . SER A 1 129 ? -11.910 -2.690 -16.626 1.00 86.81 129 SER A O 1
ATOM 1037 N N . LEU A 1 130 ? -13.792 -2.721 -15.397 1.00 88.00 130 LEU A N 1
ATOM 1038 C CA . LEU A 1 130 ? -13.326 -1.768 -14.388 1.00 88.00 130 LEU A CA 1
ATOM 1039 C C . LEU A 1 130 ? -12.107 -2.283 -13.617 1.00 88.00 130 LEU A C 1
ATOM 1041 O O . LEU A 1 130 ? -11.166 -1.526 -13.410 1.00 88.00 130 LEU A O 1
ATOM 1045 N N . LYS A 1 131 ? -12.067 -3.574 -13.255 1.00 89.62 131 LYS A N 1
ATOM 1046 C CA . LYS A 1 131 ? -10.872 -4.189 -12.650 1.00 89.62 131 LYS A CA 1
ATOM 1047 C C . LYS A 1 131 ? -9.662 -4.110 -13.582 1.00 89.62 131 LYS A C 1
ATOM 1049 O O . LYS A 1 131 ? -8.580 -3.752 -13.135 1.00 89.62 131 LYS A O 1
ATOM 1054 N N . GLN A 1 132 ? -9.837 -4.407 -14.872 1.00 89.06 132 GLN A N 1
ATOM 1055 C CA . GLN A 1 132 ? -8.753 -4.294 -15.856 1.00 89.06 132 GLN A CA 1
ATOM 1056 C C . GLN A 1 132 ? -8.278 -2.850 -16.023 1.00 89.06 132 GLN A C 1
ATOM 1058 O O . GLN A 1 132 ? -7.074 -2.602 -16.084 1.00 89.06 132 GLN A O 1
ATOM 1063 N N . LEU A 1 133 ? -9.213 -1.900 -16.065 1.00 90.81 133 LEU A N 1
ATOM 1064 C CA . LEU A 1 133 ? -8.902 -0.480 -16.140 1.00 90.81 133 LEU A CA 1
ATOM 1065 C C . LEU A 1 133 ? -8.132 -0.028 -14.891 1.00 90.81 133 LEU A C 1
ATOM 1067 O O . LEU A 1 133 ? -7.077 0.586 -15.026 1.00 90.81 133 LEU A O 1
ATOM 1071 N N . ALA A 1 134 ? -8.591 -0.411 -13.695 1.00 92.19 134 ALA A N 1
ATOM 1072 C CA . ALA A 1 134 ? -7.899 -0.151 -12.436 1.00 92.19 134 ALA A CA 1
ATOM 1073 C C . ALA A 1 134 ? -6.464 -0.694 -12.458 1.00 92.19 134 ALA A C 1
ATOM 1075 O O . ALA A 1 134 ? -5.545 0.042 -12.123 1.00 92.19 134 ALA A O 1
ATOM 1076 N N . SER A 1 135 ? -6.246 -1.926 -12.930 1.00 91.25 135 SER A N 1
ATOM 1077 C CA . SER A 1 135 ? -4.898 -2.494 -13.060 1.00 91.25 135 SER A CA 1
ATOM 1078 C C . SER A 1 135 ? -4.001 -1.712 -14.026 1.00 91.25 135 SER A C 1
ATOM 1080 O O . SER A 1 135 ? -2.808 -1.581 -13.767 1.00 91.25 135 SER A O 1
ATOM 1082 N N . CYS A 1 136 ? -4.552 -1.147 -15.108 1.00 92.06 136 CYS A N 1
ATOM 1083 C CA . CYS A 1 136 ? -3.782 -0.284 -16.012 1.00 92.06 136 CYS A CA 1
ATOM 1084 C C . CYS A 1 136 ? -3.350 1.011 -15.310 1.00 92.06 136 CYS A C 1
ATOM 1086 O O . CYS A 1 136 ? -2.190 1.402 -15.397 1.00 92.06 136 CYS A O 1
ATOM 1088 N N . PHE A 1 137 ? -4.259 1.649 -14.567 1.00 94.12 137 PHE A N 1
ATOM 1089 C CA . PHE A 1 137 ? -3.911 2.812 -13.748 1.00 94.12 137 PHE A CA 1
ATOM 1090 C C . PHE A 1 137 ? -2.874 2.463 -12.678 1.00 94.12 137 PHE A C 1
ATOM 1092 O O . PHE A 1 137 ? -1.925 3.217 -12.494 1.00 94.12 137 PHE A O 1
ATOM 1099 N N . GLN A 1 138 ? -3.024 1.322 -12.003 1.00 93.88 138 GLN A N 1
ATOM 1100 C CA . GLN A 1 138 ? -2.091 0.885 -10.967 1.00 93.88 138 GLN A CA 1
ATOM 1101 C C . GLN A 1 138 ? -0.684 0.702 -11.527 1.00 93.88 138 GLN A C 1
ATOM 1103 O O . GLN A 1 138 ? 0.252 1.268 -10.979 1.00 93.88 138 GLN A O 1
ATOM 1108 N N . LEU A 1 139 ? -0.539 0.000 -12.655 1.00 91.81 139 LEU A N 1
ATOM 1109 C CA . LEU A 1 139 ? 0.762 -0.190 -13.295 1.00 91.81 139 LEU A CA 1
ATOM 1110 C C . LEU A 1 139 ? 1.393 1.142 -13.728 1.00 91.81 139 LEU A C 1
ATOM 1112 O O . LEU A 1 139 ? 2.596 1.337 -13.570 1.00 91.81 139 LEU A O 1
ATOM 1116 N N . LEU A 1 140 ? 0.579 2.078 -14.223 1.00 93.62 140 LEU A N 1
ATOM 1117 C CA . LEU A 1 140 ? 1.040 3.407 -14.614 1.00 93.62 140 LEU A CA 1
ATOM 1118 C C . LEU A 1 140 ? 1.536 4.231 -13.419 1.00 93.62 140 LEU A C 1
ATOM 1120 O O . LEU A 1 140 ? 2.607 4.832 -13.483 1.00 93.62 140 LEU A O 1
ATOM 1124 N N . ILE A 1 141 ? 0.772 4.234 -12.323 1.00 95.12 141 ILE A N 1
ATOM 1125 C CA . ILE A 1 141 ? 1.139 4.920 -11.079 1.00 95.12 141 ILE A CA 1
ATOM 1126 C C . ILE A 1 141 ? 2.389 4.278 -10.474 1.00 95.12 141 ILE A C 1
ATOM 1128 O O . ILE A 1 141 ? 3.277 5.001 -10.033 1.00 95.12 141 ILE A O 1
ATOM 1132 N N . SER A 1 142 ? 2.491 2.946 -10.484 1.00 94.25 142 SER A N 1
ATOM 1133 C CA . SER A 1 142 ? 3.673 2.236 -9.992 1.00 94.25 142 SER A CA 1
ATOM 1134 C C . SER A 1 142 ? 4.919 2.562 -10.804 1.00 94.25 142 SER A C 1
ATOM 1136 O O . SER A 1 142 ? 5.949 2.869 -10.214 1.00 94.25 142 SER A O 1
ATOM 1138 N N . SER A 1 143 ? 4.814 2.581 -12.136 1.00 92.94 143 SER A N 1
ATOM 1139 C CA . SER A 1 143 ? 5.904 3.032 -13.007 1.00 92.94 143 SER A CA 1
ATOM 1140 C C . SER A 1 143 ? 6.344 4.456 -12.652 1.00 92.94 143 SER A C 1
ATOM 1142 O O . SER A 1 143 ? 7.511 4.691 -12.350 1.00 92.94 143 SER A O 1
ATOM 1144 N N . TYR A 1 144 ? 5.404 5.402 -12.591 1.00 94.31 144 TYR A N 1
ATOM 1145 C CA . TYR A 1 144 ? 5.720 6.787 -12.244 1.00 94.31 144 TYR A CA 1
ATOM 1146 C C . TYR A 1 144 ? 6.390 6.905 -10.865 1.00 94.31 144 TYR A C 1
ATOM 1148 O O . TYR A 1 144 ? 7.415 7.572 -10.723 1.00 94.31 144 TYR A O 1
ATOM 1156 N N . CYS A 1 145 ? 5.845 6.218 -9.858 1.00 94.25 145 CYS A N 1
ATOM 1157 C CA . CYS A 1 145 ? 6.354 6.243 -8.490 1.00 94.25 145 CYS A CA 1
ATOM 1158 C C . CYS A 1 145 ? 7.788 5.709 -8.386 1.00 94.25 145 CYS A C 1
ATOM 1160 O O . CYS A 1 145 ? 8.601 6.305 -7.690 1.00 94.25 145 CYS A O 1
ATOM 1162 N N . CYS A 1 146 ? 8.100 4.605 -9.066 1.00 91.94 146 CYS A N 1
ATOM 1163 C CA . CYS A 1 146 ? 9.409 3.962 -8.961 1.00 91.94 146 CYS A CA 1
ATOM 1164 C C . CYS A 1 146 ? 10.497 4.627 -9.817 1.00 91.94 146 CYS A C 1
ATOM 1166 O O . CYS A 1 146 ? 11.673 4.499 -9.491 1.00 91.94 146 CYS A O 1
ATOM 1168 N N . PHE A 1 147 ? 10.138 5.313 -10.911 1.00 90.56 147 PHE A N 1
ATOM 1169 C CA . PHE A 1 147 ? 11.123 5.795 -11.893 1.00 90.56 147 PHE A CA 1
ATOM 1170 C C . PHE A 1 147 ? 11.191 7.318 -12.075 1.00 90.56 147 PHE A C 1
ATOM 1172 O O . PHE A 1 147 ? 12.156 7.802 -12.666 1.00 90.56 147 PHE A O 1
ATOM 1179 N N . LYS A 1 148 ? 10.184 8.082 -11.629 1.00 91.00 148 LYS A N 1
ATOM 1180 C CA . LYS A 1 148 ? 10.116 9.544 -11.848 1.00 91.00 148 LYS A CA 1
ATOM 1181 C C . LYS A 1 148 ? 10.039 10.359 -10.562 1.00 91.00 148 LYS A C 1
ATOM 1183 O O . LYS A 1 148 ? 10.345 11.549 -10.582 1.00 91.00 148 LYS A O 1
ATOM 1188 N N . VAL A 1 149 ? 9.600 9.761 -9.457 1.00 90.94 149 VAL A N 1
ATOM 1189 C CA . VAL A 1 149 ? 9.477 10.463 -8.178 1.00 90.94 149 VAL A CA 1
ATOM 1190 C C . VAL A 1 149 ? 10.838 10.518 -7.487 1.00 90.94 149 VAL A C 1
ATOM 1192 O O . VAL A 1 149 ? 11.461 9.488 -7.266 1.00 90.94 149 VAL A O 1
ATOM 1195 N N . ALA A 1 150 ? 11.271 11.724 -7.112 1.00 87.50 150 ALA A N 1
ATOM 1196 C CA . ALA A 1 150 ? 12.548 11.938 -6.429 1.00 87.50 150 ALA A CA 1
ATOM 1197 C C . ALA A 1 150 ? 12.585 11.335 -5.012 1.00 87.50 150 ALA A C 1
ATOM 1199 O O . ALA A 1 150 ? 13.597 10.774 -4.613 1.00 87.50 150 ALA A O 1
ATOM 1200 N N . ASP A 1 151 ? 11.474 11.421 -4.271 1.00 89.06 151 ASP A N 1
ATOM 1201 C CA . ASP A 1 151 ? 11.304 10.785 -2.957 1.00 89.06 151 ASP A CA 1
ATOM 1202 C C . ASP A 1 151 ? 10.083 9.844 -2.968 1.00 89.06 151 ASP A C 1
ATOM 1204 O O . ASP A 1 151 ? 8.956 10.256 -2.646 1.00 89.06 151 ASP A O 1
ATOM 1208 N N . PRO A 1 152 ? 10.274 8.578 -3.389 1.00 88.88 152 PRO A N 1
ATOM 1209 C CA . PRO A 1 152 ? 9.200 7.591 -3.444 1.00 88.88 152 PRO A CA 1
ATOM 1210 C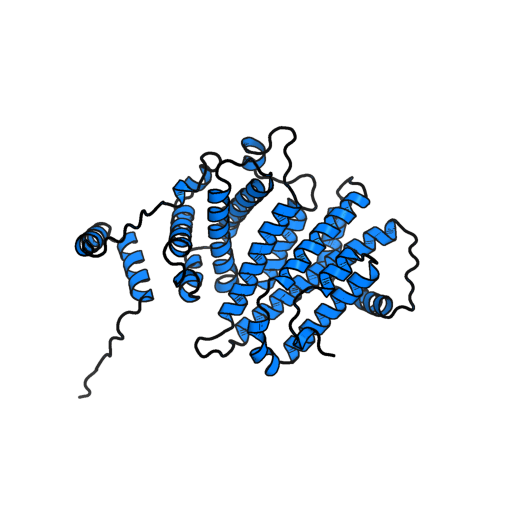 C . PRO A 1 152 ? 8.572 7.313 -2.073 1.00 88.88 152 PRO A C 1
ATOM 1212 O O . PRO A 1 152 ? 7.363 7.104 -1.987 1.00 88.88 152 PRO A O 1
ATOM 1215 N N . SER A 1 153 ? 9.356 7.371 -0.991 1.00 89.00 153 SER A N 1
ATOM 1216 C CA . SER A 1 153 ? 8.897 7.087 0.378 1.00 89.00 153 SER A CA 1
ATOM 1217 C C . SER A 1 153 ? 7.870 8.099 0.841 1.00 89.00 153 SER A C 1
ATOM 1219 O O . SER A 1 153 ? 6.768 7.727 1.260 1.00 89.00 153 SER A O 1
ATOM 1221 N N . LYS A 1 154 ? 8.192 9.384 0.688 1.00 90.06 154 LYS A N 1
ATOM 1222 C CA . LYS A 1 154 ? 7.259 10.463 0.992 1.00 90.06 154 LYS A CA 1
ATOM 1223 C C . LYS A 1 154 ? 6.026 10.399 0.104 1.00 90.06 154 LYS A C 1
ATOM 1225 O O . LYS A 1 154 ? 4.910 10.564 0.585 1.00 90.06 154 LYS A O 1
ATOM 1230 N N . TYR A 1 155 ? 6.192 10.120 -1.187 1.00 89.88 155 TYR A N 1
ATOM 1231 C CA . TYR A 1 155 ? 5.054 10.019 -2.097 1.00 89.88 155 TYR A CA 1
ATOM 1232 C C . TYR A 1 155 ? 4.099 8.873 -1.720 1.00 89.88 155 TYR A C 1
ATOM 1234 O O . TYR A 1 155 ? 2.886 9.080 -1.648 1.00 89.88 155 TYR A O 1
ATOM 1242 N N . VAL A 1 156 ? 4.623 7.682 -1.425 1.00 92.19 156 VAL A N 1
ATOM 1243 C CA . VAL A 1 156 ? 3.821 6.523 -1.010 1.00 92.19 156 VAL A CA 1
ATOM 1244 C C . VAL A 1 156 ? 3.076 6.807 0.294 1.00 92.19 156 VAL A C 1
ATOM 1246 O O . VAL A 1 156 ? 1.862 6.596 0.363 1.00 92.19 156 VAL A O 1
ATOM 1249 N N . VAL A 1 157 ? 3.764 7.320 1.316 1.00 91.06 157 VAL A N 1
ATOM 1250 C CA . VAL A 1 157 ? 3.134 7.559 2.619 1.00 91.06 157 VAL A CA 1
ATOM 1251 C C . VAL A 1 157 ? 2.203 8.765 2.584 1.00 91.06 157 VAL A C 1
ATOM 1253 O O . VAL A 1 157 ? 1.023 8.614 2.884 1.00 91.06 157 VAL A O 1
ATOM 1256 N N . ASP A 1 158 ? 2.661 9.939 2.160 1.00 88.69 158 ASP A N 1
ATOM 1257 C CA . ASP A 1 158 ? 1.868 11.165 2.286 1.00 88.69 158 ASP A CA 1
ATOM 1258 C C . ASP A 1 158 ? 0.770 11.263 1.220 1.00 88.69 158 ASP A C 1
ATOM 1260 O O . ASP A 1 158 ? -0.377 11.617 1.527 1.00 88.69 158 ASP A O 1
ATOM 1264 N N . ASN A 1 159 ? 1.097 10.940 -0.039 1.00 88.12 159 ASN A N 1
ATOM 1265 C CA . ASN A 1 159 ? 0.188 11.161 -1.168 1.00 88.12 159 ASN A CA 1
ATOM 1266 C C . ASN A 1 159 ? -0.723 9.972 -1.461 1.00 88.12 159 ASN A C 1
ATOM 1268 O O . ASN A 1 159 ? -1.858 10.192 -1.897 1.00 88.12 159 ASN A O 1
ATOM 1272 N N . LEU A 1 160 ? -0.263 8.737 -1.233 1.00 91.62 160 LEU A N 1
ATOM 1273 C CA . LEU A 1 160 ? -1.082 7.551 -1.478 1.00 91.62 160 LEU A CA 1
ATOM 1274 C C . LEU A 1 160 ? -1.773 7.067 -0.203 1.00 91.62 160 LEU A C 1
ATOM 1276 O O . LEU A 1 160 ? -2.999 6.972 -0.213 1.00 91.62 160 LEU A O 1
ATOM 1280 N N . LEU A 1 161 ? -1.044 6.779 0.877 1.00 92.94 161 LEU A N 1
ATOM 1281 C CA . LEU A 1 161 ? -1.607 6.167 2.089 1.00 92.94 161 LEU A CA 1
ATOM 1282 C C . LEU A 1 161 ? -2.333 7.171 2.996 1.00 92.94 161 LEU A C 1
ATOM 1284 O O . LEU A 1 161 ? -3.538 7.057 3.226 1.00 92.94 161 LEU A O 1
ATOM 1288 N N . ALA A 1 162 ? -1.636 8.195 3.479 1.00 90.50 162 ALA A N 1
ATOM 1289 C CA . ALA A 1 162 ? -2.195 9.158 4.417 1.00 90.50 162 ALA A CA 1
ATOM 1290 C C . ALA A 1 162 ? -3.348 9.945 3.796 1.00 90.50 162 ALA A C 1
ATOM 1292 O O . ALA A 1 162 ? -4.322 10.270 4.470 1.00 90.50 162 ALA A O 1
ATOM 1293 N N . ARG A 1 163 ? -3.269 10.259 2.498 1.00 88.75 163 ARG A N 1
ATOM 1294 C CA . ARG A 1 163 ? -4.338 10.982 1.806 1.00 88.75 163 ARG A CA 1
ATOM 1295 C C . ARG A 1 163 ? -5.603 10.145 1.635 1.00 88.75 163 ARG A C 1
ATOM 1297 O O . ARG A 1 163 ? -6.679 10.708 1.808 1.00 88.75 163 ARG A O 1
ATOM 1304 N N . ILE A 1 164 ? -5.508 8.853 1.291 1.00 89.06 164 ILE A N 1
ATOM 1305 C CA . ILE A 1 164 ? -6.714 8.013 1.185 1.00 89.06 164 ILE A CA 1
ATOM 1306 C C . ILE A 1 164 ? -7.338 7.790 2.562 1.00 89.06 164 ILE A C 1
ATOM 1308 O O . ILE A 1 164 ? -8.546 7.925 2.714 1.00 89.06 164 ILE A O 1
ATOM 1312 N N . ILE A 1 165 ? -6.518 7.547 3.587 1.00 90.12 165 ILE A N 1
ATOM 1313 C CA . ILE A 1 165 ? -7.017 7.339 4.947 1.00 90.12 165 ILE A CA 1
ATOM 1314 C C . ILE A 1 165 ? -7.721 8.592 5.448 1.00 90.12 165 ILE A C 1
ATOM 1316 O O . ILE A 1 165 ? -8.874 8.517 5.859 1.00 90.12 165 ILE A O 1
ATOM 1320 N N . ARG A 1 166 ? -7.064 9.753 5.360 1.00 86.12 166 ARG A N 1
ATOM 1321 C CA . ARG A 1 166 ? -7.627 11.006 5.869 1.00 86.12 166 ARG A CA 1
ATOM 1322 C C . ARG A 1 166 ? -8.867 11.449 5.102 1.00 86.12 166 ARG A C 1
ATOM 1324 O O . ARG A 1 166 ? -9.814 11.882 5.736 1.00 86.12 166 ARG A O 1
ATOM 1331 N N . ASN A 1 167 ? -8.864 11.369 3.772 1.00 81.69 167 ASN A N 1
ATOM 1332 C CA . ASN A 1 167 ? -9.908 12.011 2.965 1.00 81.69 167 ASN A CA 1
ATOM 1333 C C . ASN A 1 167 ? -11.045 11.079 2.543 1.00 81.69 167 ASN A C 1
ATOM 1335 O O . ASN A 1 167 ? -12.115 11.568 2.187 1.00 81.69 167 ASN A O 1
ATOM 1339 N N . ASP A 1 168 ? -10.785 9.772 2.495 1.00 81.38 168 ASP A N 1
ATOM 1340 C CA . ASP A 1 168 ? -11.698 8.813 1.874 1.00 81.38 168 ASP A CA 1
ATOM 1341 C C . ASP A 1 168 ? -12.147 7.715 2.865 1.00 81.38 168 ASP A C 1
ATOM 1343 O O . ASP A 1 168 ? -13.205 7.122 2.664 1.00 81.38 168 ASP A O 1
ATOM 1347 N N . ILE A 1 169 ? -11.394 7.453 3.948 1.00 86.31 169 ILE A N 1
ATOM 1348 C CA . ILE A 1 169 ? -11.724 6.411 4.944 1.00 86.31 169 ILE A CA 1
ATOM 1349 C C . ILE A 1 169 ? -12.213 6.997 6.278 1.00 86.31 169 ILE A C 1
ATOM 1351 O O . ILE A 1 169 ? -13.288 6.621 6.753 1.00 86.31 169 ILE A O 1
ATOM 1355 N N . LEU A 1 170 ? -11.431 7.895 6.887 1.00 81.94 170 LEU A N 1
ATOM 1356 C CA . LEU A 1 170 ? -11.703 8.444 8.222 1.00 81.94 170 LEU A CA 1
ATOM 1357 C C . LEU A 1 170 ? -12.780 9.531 8.226 1.00 81.94 170 LEU A C 1
ATOM 1359 O O . LEU A 1 170 ? -13.406 9.742 9.253 1.00 81.94 170 LEU A O 1
ATOM 1363 N N . THR A 1 171 ? -13.012 10.211 7.104 1.00 71.12 171 THR A N 1
ATOM 1364 C CA . THR A 1 171 ? -14.084 11.209 6.996 1.00 71.12 171 THR A CA 1
ATOM 1365 C C . THR A 1 171 ? -15.392 10.574 6.549 1.00 71.12 171 THR A C 1
ATOM 1367 O O . THR A 1 171 ? -15.420 9.853 5.547 1.00 71.12 171 THR A O 1
ATOM 1370 N N . ASN A 1 172 ? -16.498 10.917 7.210 1.00 56.28 172 ASN A N 1
ATOM 1371 C CA . ASN A 1 172 ? -17.836 10.480 6.786 1.00 56.28 172 ASN A CA 1
ATOM 1372 C C . ASN A 1 172 ? -18.384 11.250 5.603 1.00 56.28 172 ASN A C 1
ATOM 1374 O O . ASN A 1 172 ? -19.171 10.734 4.810 1.00 56.28 172 ASN A O 1
ATOM 1378 N N . LYS A 1 173 ? -17.899 12.475 5.430 1.00 53.31 173 LYS A N 1
ATOM 1379 C CA . LYS A 1 173 ? -18.032 13.197 4.175 1.00 53.31 173 LYS A CA 1
ATOM 1380 C C . LYS A 1 173 ? -17.002 12.618 3.225 1.00 53.31 173 LYS A C 1
ATOM 1382 O O . LYS A 1 173 ? -15.951 13.226 3.026 1.00 53.31 173 LYS A O 1
ATOM 1387 N N . THR A 1 174 ? -17.275 11.445 2.656 1.00 51.22 174 THR A N 1
ATOM 1388 C CA . THR A 1 174 ? -16.511 11.000 1.494 1.00 51.22 174 THR A CA 1
ATOM 1389 C C . THR A 1 174 ? -16.632 12.133 0.483 1.00 51.22 174 THR A C 1
ATOM 1391 O O . THR A 1 174 ? -17.713 12.394 -0.053 1.00 51.22 174 THR A O 1
ATOM 1394 N N . LYS A 1 175 ? -15.544 12.885 0.270 1.00 51.91 175 LYS A N 1
ATOM 1395 C CA . LYS A 1 175 ? -15.458 13.902 -0.785 1.00 51.91 175 LYS A CA 1
ATOM 1396 C C . LYS A 1 175 ? -15.314 13.168 -2.110 1.00 51.91 175 LYS A C 1
ATOM 1398 O O . LYS A 1 175 ? -14.321 13.281 -2.822 1.00 51.91 175 LYS A O 1
ATOM 1403 N N . ASN A 1 176 ? -16.328 12.373 -2.399 1.00 55.59 176 ASN A N 1
ATOM 1404 C CA . ASN A 1 176 ? -16.520 11.690 -3.643 1.00 55.59 176 ASN A CA 1
ATOM 1405 C C . ASN A 1 176 ? -16.580 12.749 -4.730 1.00 55.59 176 ASN A C 1
ATOM 1407 O O . ASN A 1 176 ? -17.140 13.838 -4.550 1.00 55.59 176 ASN A O 1
ATOM 1411 N N . SER A 1 177 ? -15.970 12.443 -5.867 1.00 56.53 177 SER A N 1
ATOM 1412 C CA . SER A 1 177 ? -16.129 13.305 -7.023 1.00 56.53 177 SER A CA 1
ATOM 1413 C C . SER A 1 177 ? -17.622 13.440 -7.338 1.00 56.53 177 SER A C 1
ATOM 1415 O O . SER A 1 177 ? -18.405 12.515 -7.100 1.00 56.53 177 SER A O 1
ATOM 1417 N N . LYS A 1 178 ? -18.023 14.591 -7.895 1.00 59.88 178 LYS A N 1
ATOM 1418 C CA . LYS A 1 178 ? -19.412 14.831 -8.333 1.00 59.88 178 LYS A CA 1
ATOM 1419 C C . LYS A 1 178 ? -19.966 13.646 -9.135 1.00 59.88 178 LYS A C 1
ATOM 1421 O O . LYS A 1 178 ? -21.117 13.289 -8.971 1.00 59.88 178 LYS A O 1
ATOM 1426 N N . ILE A 1 179 ? -19.103 12.988 -9.903 1.00 57.94 179 ILE A N 1
ATOM 1427 C CA . ILE A 1 179 ? -19.370 11.813 -10.737 1.00 57.94 179 ILE A CA 1
ATOM 1428 C C . ILE A 1 179 ? -19.846 10.611 -9.917 1.00 57.94 179 ILE A C 1
ATOM 1430 O O . ILE A 1 179 ? -20.839 9.986 -10.268 1.00 57.94 179 ILE A O 1
ATOM 1434 N N . ILE A 1 180 ? -19.146 10.278 -8.832 1.00 61.53 180 ILE A N 1
ATOM 1435 C CA . ILE A 1 180 ? -19.513 9.160 -7.957 1.00 61.53 180 ILE A CA 1
ATOM 1436 C C . ILE A 1 180 ? -20.871 9.455 -7.307 1.00 61.53 180 ILE A C 1
ATOM 1438 O O . ILE A 1 180 ? -21.756 8.605 -7.323 1.00 61.53 180 ILE A O 1
ATOM 1442 N N . ASN A 1 181 ? -21.053 10.682 -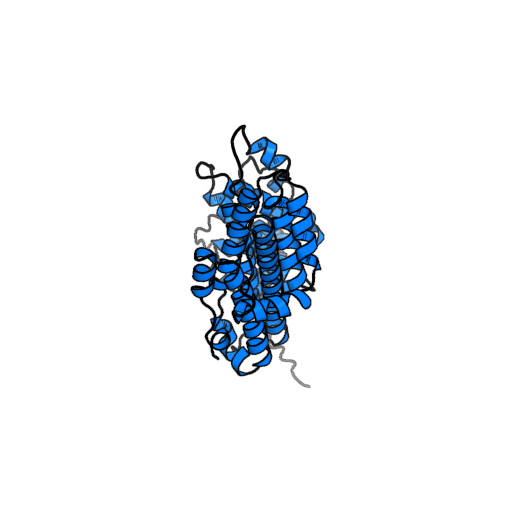6.809 1.00 60.44 181 ASN A N 1
ATOM 1443 C CA . ASN A 1 181 ? -22.303 11.103 -6.175 1.00 60.44 181 ASN A CA 1
ATOM 1444 C C . ASN A 1 181 ? -23.485 11.142 -7.158 1.00 60.44 181 ASN A C 1
ATOM 1446 O O . ASN A 1 181 ? -24.591 10.791 -6.782 1.00 60.44 181 ASN A O 1
ATOM 1450 N N . GLN A 1 182 ? -23.264 11.560 -8.406 1.00 60.09 182 GLN A N 1
ATOM 1451 C CA . GLN A 1 182 ? -24.331 11.747 -9.395 1.00 60.09 182 GLN A CA 1
ATOM 1452 C C . GLN A 1 182 ? -24.703 10.466 -10.145 1.00 60.09 182 GLN A C 1
ATOM 1454 O O . GLN A 1 182 ? -25.858 10.299 -10.517 1.00 60.09 182 GLN A O 1
ATOM 1459 N N . LEU A 1 183 ? -23.735 9.587 -10.419 1.00 58.78 183 LEU A N 1
ATOM 1460 C CA . LEU A 1 183 ? -23.945 8.444 -11.317 1.00 58.78 183 LEU A CA 1
ATOM 1461 C C . LEU A 1 183 ? -24.037 7.105 -10.590 1.00 58.78 183 LEU A C 1
ATOM 1463 O O . LEU A 1 183 ? -24.562 6.150 -11.157 1.00 58.78 183 LEU A O 1
ATOM 1467 N N . TYR A 1 184 ? -23.503 7.020 -9.372 1.00 59.78 184 TYR A N 1
ATOM 1468 C CA . TYR A 1 184 ? -23.272 5.738 -8.712 1.00 59.78 184 TYR A CA 1
ATOM 1469 C C . TYR A 1 184 ? -23.755 5.659 -7.267 1.00 59.78 184 TYR A C 1
ATOM 1471 O O . TYR A 1 184 ? -23.968 4.557 -6.782 1.00 59.78 184 TYR A O 1
ATOM 1479 N N . LEU A 1 185 ? -23.956 6.781 -6.581 1.00 61.91 185 LEU A N 1
ATOM 1480 C CA . LEU A 1 185 ? -24.584 6.798 -5.264 1.00 61.91 185 LEU A CA 1
ATOM 1481 C C . LEU A 1 185 ? -26.055 7.169 -5.428 1.00 61.91 185 LEU A C 1
ATOM 1483 O O . LEU A 1 185 ? -26.428 8.335 -5.336 1.00 61.91 185 LEU A O 1
ATOM 1487 N N . LYS A 1 186 ? -26.895 6.166 -5.703 1.00 59.88 186 LYS A N 1
ATOM 1488 C CA . LYS A 1 186 ? -28.342 6.299 -5.477 1.00 59.88 186 LYS A CA 1
ATOM 1489 C C . LYS A 1 186 ? -28.616 6.351 -3.969 1.00 59.88 186 LYS A C 1
ATOM 1491 O O . LYS A 1 186 ? -27.768 5.932 -3.177 1.00 59.88 186 LYS A O 1
ATOM 1496 N N . GLU A 1 187 ? -29.792 6.837 -3.570 1.00 51.31 187 GLU A N 1
ATOM 1497 C CA . GLU A 1 187 ? -30.214 6.816 -2.162 1.00 51.31 187 GLU A CA 1
ATOM 1498 C C . GLU A 1 187 ? -29.996 5.419 -1.550 1.00 51.31 187 GLU A C 1
ATOM 1500 O O . GLU A 1 187 ? -30.417 4.406 -2.107 1.00 51.31 187 GLU A O 1
ATOM 1505 N N . GLY A 1 188 ? -29.267 5.365 -0.431 1.00 54.47 188 GLY A N 1
ATOM 1506 C CA . GLY A 1 188 ? -28.971 4.128 0.302 1.00 54.47 188 GLY A CA 1
ATOM 1507 C C . GLY A 1 188 ? -27.733 3.336 -0.145 1.00 54.47 188 GLY A C 1
ATOM 1508 O O . GLY A 1 188 ? -27.350 2.400 0.556 1.00 54.47 188 GLY A O 1
ATOM 1509 N N . GLN A 1 189 ? -27.059 3.689 -1.248 1.00 65.25 189 GLN A N 1
ATOM 1510 C CA . GLN A 1 189 ? -25.788 3.050 -1.625 1.00 65.25 189 GLN A CA 1
ATOM 1511 C C . GLN A 1 189 ? -24.603 3.708 -0.910 1.00 65.25 189 GLN A C 1
ATOM 1513 O O . GLN A 1 189 ? -24.512 4.930 -0.828 1.00 65.25 189 GLN A O 1
ATOM 1518 N N . SER A 1 190 ? -23.673 2.898 -0.398 1.00 73.12 190 SER A N 1
ATOM 1519 C CA . SER A 1 190 ? -22.470 3.373 0.290 1.00 73.12 190 SER A CA 1
ATOM 1520 C C . SER A 1 190 ? -21.212 2.693 -0.246 1.00 73.12 190 SER A C 1
ATOM 1522 O O . SER A 1 190 ? -21.235 1.565 -0.743 1.00 73.12 190 SER A O 1
ATOM 1524 N N . ILE A 1 191 ? -20.085 3.403 -0.178 1.00 80.38 191 ILE A N 1
ATOM 1525 C CA . ILE A 1 191 ? -18.785 2.846 -0.554 1.00 80.38 191 ILE A CA 1
ATOM 1526 C C . ILE A 1 191 ? -18.311 1.933 0.575 1.00 80.38 191 ILE A C 1
ATOM 1528 O O . ILE A 1 191 ? -18.154 2.372 1.715 1.00 80.38 191 ILE A O 1
ATOM 1532 N N . ASN A 1 192 ? -17.996 0.678 0.250 1.00 87.31 192 ASN A N 1
ATOM 1533 C CA . ASN A 1 192 ? -17.351 -0.221 1.194 1.00 87.31 192 ASN A CA 1
ATOM 1534 C C . ASN A 1 192 ? -15.909 0.254 1.455 1.00 87.31 192 ASN A C 1
ATOM 1536 O O . ASN A 1 192 ? -14.995 -0.017 0.666 1.00 87.31 192 ASN A O 1
ATOM 1540 N N . LYS A 1 193 ? -15.707 0.961 2.577 1.00 87.44 193 LYS A N 1
ATOM 1541 C CA . LYS A 1 193 ? -14.407 1.509 3.005 1.00 87.44 193 LYS A CA 1
ATOM 1542 C C . LYS A 1 193 ? -13.311 0.432 3.040 1.00 87.44 193 LYS A C 1
ATOM 1544 O O . LYS A 1 193 ? -12.179 0.699 2.637 1.00 87.44 193 LYS A O 1
ATOM 1549 N N . ARG A 1 194 ? -13.645 -0.803 3.436 1.00 91.06 194 ARG A N 1
ATOM 1550 C CA . ARG A 1 194 ? -12.694 -1.925 3.485 1.00 91.06 194 ARG A CA 1
ATOM 1551 C C . ARG A 1 194 ? -12.230 -2.344 2.096 1.00 91.06 194 ARG A C 1
ATOM 1553 O O . ARG A 1 194 ? -11.031 -2.487 1.879 1.00 91.06 194 ARG A O 1
ATOM 1560 N N . GLU A 1 195 ? -13.152 -2.542 1.154 1.00 91.12 195 GLU A N 1
ATOM 1561 C CA . GLU A 1 195 ? -12.782 -2.930 -0.216 1.00 91.12 195 GLU A CA 1
ATOM 1562 C C . GLU A 1 195 ? -12.021 -1.793 -0.921 1.00 91.12 195 GLU A C 1
ATOM 1564 O O . GLU A 1 195 ? -11.046 -2.061 -1.622 1.00 91.12 195 GLU A O 1
ATOM 1569 N N . LEU A 1 196 ? -12.388 -0.527 -0.667 1.00 91.38 196 LEU A N 1
ATOM 1570 C CA . LEU A 1 196 ? -11.653 0.652 -1.150 1.00 91.38 196 LEU A CA 1
ATOM 1571 C C . LEU A 1 196 ? -10.203 0.635 -0.662 1.00 91.38 196 LEU A C 1
ATOM 1573 O O . LEU A 1 196 ? -9.276 0.712 -1.473 1.00 91.38 196 LEU A O 1
ATOM 1577 N N . LEU A 1 197 ? -10.008 0.480 0.649 1.00 93.50 197 LEU A N 1
ATOM 1578 C CA . LEU A 1 197 ? -8.678 0.436 1.239 1.00 93.50 197 LEU A CA 1
ATOM 1579 C C . LEU A 1 197 ? -7.871 -0.755 0.715 1.00 93.50 197 LEU A C 1
ATOM 1581 O O . LEU A 1 197 ? -6.737 -0.575 0.290 1.00 93.50 197 LEU A O 1
ATOM 1585 N N . LYS A 1 198 ? -8.465 -1.948 0.652 1.00 94.38 198 LYS A N 1
ATOM 1586 C CA . LYS A 1 198 ? -7.823 -3.160 0.125 1.00 94.38 198 LYS A CA 1
ATOM 1587 C C . LYS A 1 198 ? -7.341 -2.990 -1.317 1.00 94.38 198 LYS A C 1
ATOM 1589 O O . LYS A 1 198 ? -6.216 -3.369 -1.640 1.00 94.38 198 LYS A O 1
ATOM 1594 N N . LEU A 1 199 ? -8.172 -2.438 -2.203 1.00 93.00 199 LEU A N 1
ATOM 1595 C CA . LEU A 1 199 ? -7.788 -2.183 -3.595 1.00 93.00 199 LEU A CA 1
ATOM 1596 C C . LEU A 1 199 ? -6.654 -1.156 -3.692 1.00 93.00 199 LEU A C 1
ATOM 1598 O O . LEU A 1 199 ? -5.783 -1.290 -4.553 1.00 93.00 199 LEU A O 1
ATOM 1602 N N . HIS A 1 200 ? -6.626 -0.177 -2.790 1.00 94.62 200 HIS A N 1
ATOM 1603 C CA . HIS A 1 200 ? -5.543 0.797 -2.720 1.00 94.62 200 HIS A CA 1
ATOM 1604 C C . HIS A 1 200 ? -4.253 0.223 -2.126 1.00 94.62 200 HIS A C 1
ATOM 1606 O O . HIS A 1 200 ? -3.180 0.461 -2.668 1.00 94.62 200 HIS A O 1
ATOM 1612 N N . CYS A 1 201 ? -4.329 -0.610 -1.090 1.00 95.69 201 CYS A N 1
ATOM 1613 C CA . CYS A 1 201 ? -3.178 -1.331 -0.542 1.00 95.69 201 CYS A CA 1
ATOM 1614 C C . CYS A 1 201 ? -2.525 -2.241 -1.594 1.00 95.69 201 CYS A C 1
ATOM 1616 O O . CYS A 1 201 ? -1.301 -2.331 -1.638 1.00 95.69 201 CYS A O 1
ATOM 1618 N N . LYS A 1 202 ? -3.300 -2.827 -2.520 1.00 94.81 202 LYS A N 1
ATOM 1619 C CA . LYS A 1 202 ? -2.741 -3.574 -3.664 1.00 94.81 202 LYS A CA 1
ATOM 1620 C C . LYS A 1 202 ? -1.854 -2.723 -4.575 1.00 94.81 202 LYS A C 1
ATOM 1622 O O . LYS A 1 202 ? -0.868 -3.238 -5.092 1.00 94.81 202 LYS A O 1
ATOM 1627 N N . LEU A 1 203 ? -2.176 -1.441 -4.772 1.00 95.88 203 LEU A N 1
ATOM 1628 C CA . LEU A 1 203 ? -1.293 -0.519 -5.495 1.00 95.88 203 LEU A CA 1
ATOM 1629 C C . LEU A 1 203 ? 0.031 -0.337 -4.743 1.00 95.88 203 LEU A C 1
ATOM 1631 O O . LEU A 1 203 ? 1.089 -0.367 -5.362 1.00 95.88 203 LEU A O 1
ATOM 1635 N N . ILE A 1 204 ? -0.017 -0.192 -3.418 1.00 96.94 204 ILE A N 1
ATOM 1636 C CA . ILE A 1 204 ? 1.196 -0.046 -2.601 1.00 96.94 204 ILE A CA 1
ATOM 1637 C C . ILE A 1 204 ? 2.068 -1.298 -2.694 1.00 96.94 204 ILE A C 1
ATOM 1639 O O . ILE A 1 204 ? 3.262 -1.189 -2.948 1.00 96.94 204 ILE A O 1
ATOM 1643 N N . VAL A 1 205 ? 1.470 -2.486 -2.590 1.00 95.75 205 VAL A N 1
ATOM 1644 C CA . VAL A 1 205 ? 2.173 -3.763 -2.792 1.00 95.75 205 VAL A CA 1
ATOM 1645 C C . VAL A 1 205 ? 2.806 -3.836 -4.184 1.00 95.75 205 VAL A C 1
ATOM 1647 O O . VAL A 1 205 ? 3.954 -4.256 -4.315 1.00 95.75 205 VAL A O 1
ATOM 1650 N N . LEU A 1 206 ? 2.097 -3.391 -5.229 1.00 94.06 206 LEU A N 1
ATOM 1651 C CA . LEU A 1 206 ? 2.641 -3.347 -6.588 1.00 94.06 206 LEU A CA 1
ATOM 1652 C C . LEU A 1 206 ? 3.857 -2.412 -6.689 1.00 94.06 206 LEU A C 1
ATOM 1654 O O . LEU A 1 206 ? 4.845 -2.789 -7.310 1.00 94.06 206 LEU A O 1
ATOM 1658 N N . ILE A 1 207 ? 3.808 -1.232 -6.060 1.00 95.50 207 ILE A N 1
ATOM 1659 C CA . ILE A 1 207 ? 4.941 -0.290 -5.991 1.00 95.50 207 ILE A CA 1
ATOM 1660 C C . ILE A 1 207 ? 6.134 -0.937 -5.280 1.00 95.50 207 ILE A C 1
ATOM 1662 O O . ILE A 1 207 ? 7.240 -0.931 -5.811 1.00 95.50 207 ILE A O 1
ATOM 1666 N N . LEU A 1 208 ? 5.911 -1.535 -4.108 1.00 95.25 208 LEU A N 1
ATOM 1667 C CA . LEU A 1 208 ? 6.964 -2.168 -3.313 1.00 95.25 208 LEU A CA 1
ATOM 1668 C C . LEU A 1 208 ? 7.635 -3.321 -4.067 1.00 95.25 208 LEU A C 1
ATOM 1670 O O . LEU A 1 208 ? 8.859 -3.366 -4.168 1.00 95.25 208 LEU A O 1
ATOM 1674 N N . ASN A 1 209 ? 6.844 -4.221 -4.653 1.00 93.56 209 ASN A N 1
ATOM 1675 C CA . ASN A 1 209 ? 7.368 -5.362 -5.403 1.00 93.56 209 ASN A CA 1
ATOM 1676 C C . ASN A 1 209 ? 8.041 -4.943 -6.721 1.00 93.56 209 ASN A C 1
ATOM 1678 O O . ASN A 1 209 ? 8.995 -5.595 -7.153 1.00 93.56 209 ASN A O 1
ATOM 1682 N N . LEU A 1 210 ? 7.587 -3.850 -7.347 1.00 92.00 210 LEU A N 1
ATOM 1683 C CA . LEU A 1 210 ? 8.274 -3.258 -8.493 1.00 92.00 210 LEU A CA 1
ATOM 1684 C C . LEU A 1 210 ? 9.624 -2.666 -8.074 1.00 92.00 210 LEU A C 1
ATOM 1686 O O . LEU A 1 210 ? 10.622 -2.964 -8.724 1.00 92.00 210 LEU A O 1
ATOM 1690 N N . GLN A 1 211 ? 9.683 -1.915 -6.969 1.00 91.69 211 GLN A N 1
ATOM 1691 C CA . GLN A 1 211 ? 10.940 -1.377 -6.442 1.00 91.69 211 GLN A CA 1
ATOM 1692 C C . GLN A 1 211 ? 11.938 -2.488 -6.105 1.00 91.69 211 GLN A C 1
ATOM 1694 O O . GLN A 1 211 ? 13.099 -2.397 -6.493 1.00 91.69 211 GLN A O 1
ATOM 1699 N N . LEU A 1 212 ? 11.483 -3.558 -5.447 1.00 90.25 212 LEU A N 1
ATOM 1700 C CA . LEU A 1 212 ? 12.305 -4.746 -5.196 1.00 90.25 212 LEU A CA 1
ATOM 1701 C C . LEU A 1 212 ? 12.829 -5.355 -6.492 1.00 90.25 212 LEU A C 1
ATOM 1703 O O . LEU A 1 212 ? 13.994 -5.722 -6.584 1.00 90.25 212 LEU A O 1
ATOM 1707 N N . GLY A 1 213 ? 11.968 -5.452 -7.507 1.00 88.44 213 GLY A N 1
ATOM 1708 C CA . GLY A 1 213 ? 12.376 -5.891 -8.832 1.00 88.44 213 GLY A CA 1
ATOM 1709 C C . GLY A 1 213 ? 13.489 -5.010 -9.395 1.00 88.44 213 GLY A C 1
ATOM 1710 O O . GLY A 1 213 ? 14.494 -5.540 -9.850 1.00 88.44 213 GLY A O 1
ATOM 1711 N N . ILE A 1 214 ? 13.339 -3.686 -9.346 1.00 86.56 214 ILE A N 1
ATOM 1712 C CA . ILE A 1 214 ? 14.324 -2.717 -9.856 1.00 86.56 214 ILE A CA 1
ATOM 1713 C C . ILE A 1 214 ? 15.650 -2.793 -9.095 1.00 86.56 214 ILE A C 1
ATOM 1715 O O . ILE A 1 214 ? 16.701 -2.620 -9.705 1.00 86.56 214 ILE A O 1
ATOM 1719 N N . ALA A 1 215 ? 15.611 -3.087 -7.795 1.00 86.94 215 ALA A N 1
ATOM 1720 C CA . ALA A 1 215 ? 16.811 -3.233 -6.983 1.00 86.94 215 ALA A CA 1
ATOM 1721 C C . ALA A 1 215 ? 17.699 -4.404 -7.424 1.00 86.94 215 ALA A C 1
ATOM 1723 O O . ALA A 1 215 ? 18.897 -4.334 -7.207 1.00 86.94 215 ALA A O 1
ATOM 1724 N N . ILE A 1 216 ? 17.156 -5.436 -8.074 1.00 84.94 216 ILE A N 1
ATOM 1725 C CA . ILE A 1 216 ? 17.944 -6.563 -8.594 1.00 84.94 216 ILE A CA 1
ATOM 1726 C C . ILE A 1 216 ? 18.478 -6.220 -9.995 1.00 84.94 216 ILE A C 1
ATOM 1728 O O . ILE A 1 216 ? 17.709 -5.871 -10.890 1.00 84.94 216 ILE A O 1
ATOM 1732 N N . LEU A 1 217 ? 19.776 -6.346 -10.217 1.00 78.62 217 LEU A N 1
ATOM 1733 C CA . LEU A 1 217 ? 20.467 -6.144 -11.488 1.00 78.62 217 LEU A CA 1
ATOM 1734 C C . LEU A 1 217 ? 20.384 -7.399 -12.383 1.00 78.62 217 LEU A C 1
ATOM 1736 O O . LEU A 1 217 ? 20.041 -8.482 -11.906 1.00 78.62 217 LEU A O 1
ATOM 1740 N N . PRO A 1 218 ? 20.673 -7.294 -13.697 1.00 74.69 218 PRO A N 1
ATOM 1741 C CA . PRO A 1 218 ? 20.621 -8.442 -14.612 1.00 74.69 218 PRO A CA 1
ATOM 1742 C C . PRO A 1 218 ? 21.578 -9.586 -14.249 1.00 74.69 218 PRO A C 1
ATOM 1744 O O . PRO A 1 218 ? 21.277 -10.739 -14.539 1.00 74.69 218 PRO A O 1
ATOM 1747 N N . ASN A 1 219 ? 22.702 -9.272 -13.600 1.00 74.19 219 ASN A N 1
ATOM 1748 C CA . ASN A 1 219 ? 23.669 -10.244 -13.082 1.00 74.19 219 ASN A CA 1
ATOM 1749 C C . ASN A 1 219 ? 23.224 -10.898 -11.756 1.00 74.19 219 ASN A C 1
ATOM 1751 O O . ASN A 1 219 ? 23.937 -11.748 -11.236 1.00 74.19 219 ASN A O 1
ATOM 1755 N N . GLY A 1 220 ? 22.062 -10.518 -11.213 1.00 71.38 220 GLY A N 1
ATOM 1756 C CA . GLY A 1 220 ? 21.537 -11.024 -9.944 1.00 71.38 220 GLY A CA 1
ATOM 1757 C C . GLY A 1 220 ? 22.018 -10.267 -8.704 1.00 71.38 220 GLY A C 1
ATOM 1758 O O . GLY A 1 220 ? 21.502 -10.533 -7.622 1.00 71.38 220 GLY A O 1
ATOM 1759 N N . GLU A 1 221 ? 22.939 -9.311 -8.845 1.00 77.88 221 GLU A N 1
ATOM 1760 C CA . GLU A 1 221 ? 23.374 -8.441 -7.746 1.00 77.88 221 GLU A CA 1
ATOM 1761 C C . GLU A 1 221 ? 22.329 -7.370 -7.430 1.00 77.88 221 GLU A C 1
ATOM 1763 O O . GLU A 1 221 ? 21.396 -7.136 -8.197 1.00 77.88 221 GLU A O 1
ATOM 1768 N N . HIS A 1 222 ? 22.490 -6.667 -6.314 1.00 81.56 222 HIS A N 1
ATOM 1769 C CA . HIS A 1 222 ? 21.587 -5.590 -5.931 1.00 81.56 222 HIS A CA 1
ATOM 1770 C C . HIS A 1 222 ? 22.207 -4.220 -6.189 1.00 81.56 222 HIS A C 1
ATOM 1772 O O . HIS A 1 222 ? 23.315 -3.919 -5.761 1.00 81.56 222 HIS A O 1
ATOM 1778 N N . SER A 1 223 ? 21.443 -3.341 -6.830 1.00 85.69 223 SER A N 1
ATOM 1779 C CA . SER A 1 223 ? 21.717 -1.910 -6.851 1.00 85.69 223 SER A CA 1
ATOM 1780 C C . SER A 1 223 ? 21.476 -1.340 -5.455 1.00 85.69 223 SER A C 1
ATOM 1782 O O . SER A 1 223 ? 20.325 -1.205 -5.029 1.00 85.69 223 SER A O 1
ATOM 1784 N N . GLU A 1 224 ? 22.557 -0.970 -4.768 1.00 84.38 224 GLU A N 1
ATOM 1785 C CA . GLU A 1 224 ? 22.517 -0.459 -3.394 1.00 84.38 224 GLU A CA 1
ATOM 1786 C C . GLU A 1 224 ? 21.531 0.706 -3.245 1.00 84.38 224 GLU A C 1
ATOM 1788 O O . GLU A 1 224 ? 20.619 0.641 -2.427 1.00 84.38 224 GLU A O 1
ATOM 1793 N N . SER A 1 225 ? 21.614 1.724 -4.108 1.00 86.62 225 SER A N 1
ATOM 1794 C CA . SER A 1 225 ? 20.701 2.878 -4.070 1.00 86.62 225 SER A CA 1
ATOM 1795 C C . SER A 1 225 ? 19.223 2.471 -4.155 1.00 86.62 225 SER A C 1
ATOM 1797 O O . SER A 1 225 ? 18.391 2.956 -3.384 1.00 86.62 225 SER A O 1
ATOM 1799 N N . ASN A 1 226 ? 18.877 1.543 -5.051 1.00 87.94 226 ASN A N 1
ATOM 1800 C CA . ASN A 1 226 ? 17.493 1.107 -5.225 1.00 87.94 226 ASN A CA 1
ATOM 1801 C C . ASN A 1 226 ? 17.003 0.223 -4.070 1.00 87.94 226 ASN A C 1
ATOM 1803 O O . ASN A 1 226 ? 15.830 0.322 -3.693 1.00 87.94 226 ASN A O 1
ATOM 1807 N N . ALA A 1 227 ? 17.883 -0.605 -3.500 1.00 89.62 227 ALA A N 1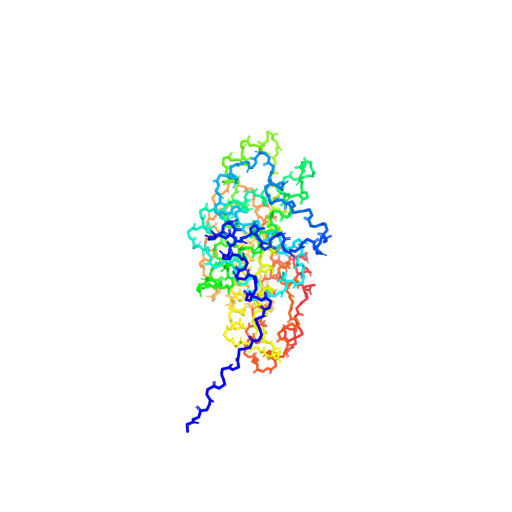
ATOM 1808 C CA . ALA A 1 227 ? 17.598 -1.395 -2.308 1.00 89.62 227 ALA A CA 1
ATOM 1809 C C . ALA A 1 227 ? 17.386 -0.487 -1.084 1.00 89.62 227 ALA A C 1
ATOM 1811 O O . ALA A 1 227 ? 16.377 -0.616 -0.389 1.00 89.62 227 ALA A O 1
ATOM 1812 N N . VAL A 1 228 ? 18.254 0.509 -0.878 1.00 90.50 228 VAL A N 1
ATOM 1813 C CA . VAL A 1 228 ? 18.113 1.529 0.173 1.00 90.50 228 VAL A CA 1
ATOM 1814 C C . VAL A 1 228 ? 16.787 2.279 0.034 1.00 90.50 228 VAL A C 1
ATOM 1816 O O . VAL A 1 228 ? 16.057 2.420 1.017 1.00 90.50 228 VAL A O 1
ATOM 1819 N N . HIS A 1 229 ? 16.407 2.689 -1.182 1.00 90.62 229 HIS A N 1
ATOM 1820 C CA . HIS A 1 229 ? 15.100 3.308 -1.427 1.00 90.62 229 HIS A CA 1
ATOM 1821 C C . HIS A 1 229 ? 13.934 2.405 -1.012 1.00 90.62 229 HIS A C 1
ATOM 1823 O O . HIS A 1 229 ? 12.979 2.883 -0.399 1.00 90.62 229 HIS A O 1
ATOM 1829 N N . PHE A 1 230 ? 14.007 1.100 -1.290 1.00 93.38 230 PHE A N 1
ATOM 1830 C CA . PHE A 1 230 ? 13.001 0.156 -0.808 1.00 93.38 230 PHE A CA 1
ATOM 1831 C C . PHE A 1 230 ? 12.928 0.129 0.729 1.00 93.38 230 PHE A C 1
ATOM 1833 O O . PHE A 1 230 ? 11.835 0.246 1.291 1.00 93.38 230 PHE A O 1
ATOM 1840 N N . PHE A 1 231 ? 14.066 0.038 1.425 1.00 93.75 231 PHE A N 1
ATOM 1841 C CA . PHE A 1 231 ? 14.098 0.037 2.893 1.00 93.75 231 PHE A CA 1
ATOM 1842 C C . PHE A 1 231 ? 13.587 1.346 3.501 1.00 93.75 231 PHE A C 1
ATOM 1844 O O . PHE A 1 231 ? 12.913 1.320 4.537 1.00 93.75 231 PHE A O 1
ATOM 1851 N N . HIS A 1 232 ? 13.855 2.484 2.859 1.00 93.62 232 HIS A N 1
ATOM 1852 C CA . HIS A 1 232 ? 13.308 3.779 3.259 1.00 93.62 232 HIS A CA 1
ATOM 1853 C C . HIS A 1 232 ? 11.781 3.789 3.127 1.00 93.62 232 HIS A C 1
ATOM 1855 O O . HIS A 1 232 ? 11.096 4.124 4.094 1.00 93.62 232 HIS A O 1
ATOM 1861 N N . MET A 1 233 ? 11.236 3.317 1.998 1.00 94.88 233 MET A N 1
ATOM 1862 C CA . MET A 1 233 ? 9.784 3.210 1.811 1.00 94.88 233 MET A CA 1
ATOM 1863 C C . MET A 1 233 ? 9.142 2.314 2.870 1.00 94.88 233 MET A C 1
ATOM 1865 O O . MET A 1 233 ? 8.164 2.712 3.506 1.00 94.88 233 MET A O 1
ATOM 1869 N N . MET A 1 234 ? 9.708 1.127 3.108 1.00 94.69 234 MET A N 1
ATOM 1870 C CA . MET A 1 234 ? 9.206 0.209 4.132 1.00 94.69 234 MET A CA 1
ATOM 1871 C C . MET A 1 234 ? 9.280 0.813 5.531 1.00 94.69 234 MET A C 1
ATOM 1873 O O . MET A 1 234 ? 8.333 0.681 6.305 1.00 94.69 234 MET A O 1
ATOM 1877 N N . SER A 1 235 ? 10.359 1.527 5.851 1.00 93.75 235 SER A N 1
ATOM 1878 C CA . SER A 1 235 ? 10.504 2.222 7.131 1.00 93.75 235 SER A CA 1
ATOM 1879 C C . SER A 1 235 ? 9.426 3.287 7.329 1.00 93.75 235 SER A C 1
ATOM 1881 O O . SER A 1 235 ? 8.850 3.370 8.416 1.00 93.75 235 SER A O 1
ATOM 1883 N N . SER A 1 236 ? 9.108 4.061 6.289 1.00 94.19 236 SER A N 1
ATOM 1884 C CA . SER A 1 236 ? 8.046 5.069 6.335 1.00 94.19 236 SER A CA 1
ATOM 1885 C C . SER A 1 236 ? 6.657 4.435 6.486 1.00 94.19 236 SER A C 1
ATOM 1887 O O . SER A 1 236 ? 5.852 4.921 7.279 1.00 94.19 236 SER A O 1
ATOM 1889 N N . ILE A 1 237 ? 6.381 3.315 5.804 1.00 95.81 237 ILE A N 1
ATOM 1890 C CA . ILE A 1 237 ? 5.119 2.566 5.963 1.00 95.81 237 ILE A CA 1
ATOM 1891 C C . ILE A 1 237 ? 5.001 1.991 7.383 1.00 95.81 237 ILE A C 1
ATOM 1893 O O . ILE A 1 237 ? 3.954 2.138 8.015 1.00 95.81 237 ILE A O 1
ATOM 1897 N N . CYS A 1 238 ? 6.072 1.390 7.914 1.00 94.94 238 CYS A N 1
ATOM 1898 C CA . CYS A 1 238 ? 6.138 0.907 9.297 1.00 94.94 238 CYS A CA 1
ATOM 1899 C C . CYS A 1 238 ? 5.849 2.025 10.304 1.00 94.94 238 CYS A C 1
ATOM 1901 O O . CYS A 1 238 ? 5.079 1.830 11.239 1.00 94.94 238 CYS A O 1
ATOM 1903 N N . PHE A 1 239 ? 6.452 3.198 10.107 1.00 93.00 239 PHE A N 1
ATOM 1904 C CA . PHE A 1 239 ? 6.255 4.354 10.977 1.00 93.00 239 PHE A CA 1
ATOM 1905 C C . PHE A 1 239 ? 4.811 4.881 10.938 1.00 93.00 239 PHE A C 1
ATOM 1907 O O . PHE A 1 239 ? 4.231 5.211 11.976 1.00 93.00 239 PHE A O 1
ATOM 1914 N N . TYR A 1 240 ? 4.201 4.924 9.754 1.00 95.19 240 TYR A N 1
ATOM 1915 C CA . TYR A 1 240 ? 2.805 5.324 9.618 1.00 95.19 240 TYR A CA 1
ATOM 1916 C C . TYR A 1 240 ? 1.851 4.309 10.275 1.00 95.19 240 TYR A C 1
ATOM 1918 O O . TYR A 1 240 ? 0.917 4.701 10.973 1.00 95.19 240 TYR A O 1
ATOM 1926 N N . LEU A 1 241 ? 2.117 3.004 10.129 1.00 95.56 241 LEU A N 1
ATOM 1927 C CA . LEU A 1 241 ? 1.378 1.950 10.832 1.00 95.56 241 LEU A CA 1
ATOM 1928 C C . LEU A 1 241 ? 1.526 2.061 12.357 1.00 95.56 241 LEU A C 1
ATOM 1930 O O . LEU A 1 241 ? 0.533 1.984 13.075 1.00 95.56 241 LEU A O 1
ATOM 1934 N N . GLU A 1 242 ? 2.744 2.275 12.854 1.00 94.31 242 GLU A N 1
ATOM 1935 C CA . GLU A 1 242 ? 3.014 2.494 14.280 1.00 94.31 242 GLU A CA 1
ATOM 1936 C C . GLU A 1 242 ? 2.195 3.679 14.821 1.00 94.31 242 GLU A C 1
ATOM 1938 O O . GLU A 1 242 ? 1.577 3.575 15.880 1.00 94.31 242 GLU A O 1
ATOM 1943 N N . SER A 1 243 ? 2.103 4.765 14.047 1.00 94.00 243 SER A N 1
ATOM 1944 C CA . SER A 1 243 ? 1.291 5.939 14.382 1.00 94.00 243 SER A CA 1
ATOM 1945 C C . SER A 1 243 ? -0.209 5.619 14.430 1.00 94.00 243 SER A C 1
ATOM 1947 O O . SER A 1 243 ? -0.891 6.046 15.357 1.00 94.00 243 SER A O 1
ATOM 1949 N N . LEU A 1 244 ? -0.734 4.825 13.488 1.00 94.69 244 LEU A N 1
ATOM 1950 C CA . LEU A 1 244 ? -2.131 4.362 13.507 1.00 94.69 244 LEU A CA 1
ATOM 1951 C C . LEU A 1 244 ? -2.452 3.529 14.755 1.00 94.69 244 LEU A C 1
ATOM 1953 O O . LEU A 1 244 ? -3.498 3.727 15.370 1.00 94.69 244 LEU A O 1
ATOM 1957 N N . ILE A 1 245 ? -1.557 2.616 15.143 1.00 94.56 245 ILE A N 1
ATOM 1958 C CA . ILE A 1 245 ? -1.748 1.775 16.334 1.00 94.56 245 ILE A CA 1
ATOM 1959 C C . ILE A 1 245 ? -1.665 2.629 17.603 1.00 94.56 245 ILE A C 1
ATOM 1961 O O . ILE A 1 245 ? -2.462 2.449 18.518 1.00 94.56 245 ILE A O 1
ATOM 1965 N N . HIS A 1 246 ? -0.750 3.598 17.655 1.00 92.50 246 HIS A N 1
ATOM 1966 C CA . HIS A 1 246 ? -0.661 4.524 18.781 1.00 92.50 246 HIS A CA 1
ATOM 1967 C C . HIS A 1 246 ? -1.952 5.338 18.958 1.00 92.50 246 HIS A C 1
ATOM 1969 O O . HIS A 1 246 ? -2.482 5.434 20.063 1.00 92.50 246 HIS A O 1
ATOM 1975 N N . VAL A 1 247 ? -2.507 5.857 17.859 1.00 92.00 247 VAL A N 1
ATOM 1976 C CA . VAL A 1 247 ? -3.804 6.550 17.864 1.00 92.00 247 VAL A CA 1
ATOM 1977 C C . VAL A 1 247 ? -4.928 5.620 18.320 1.00 92.00 247 VAL A C 1
ATOM 1979 O O . VAL A 1 247 ? -5.776 6.032 19.105 1.00 92.00 247 VAL A O 1
ATOM 1982 N N . TYR A 1 248 ? -4.917 4.361 17.880 1.00 92.19 248 TYR A N 1
ATOM 1983 C CA . TYR A 1 248 ? -5.871 3.349 18.328 1.00 92.19 248 TYR A CA 1
ATOM 1984 C C . TYR A 1 248 ? -5.810 3.126 19.851 1.00 92.19 248 TYR A C 1
ATOM 1986 O O . TYR A 1 248 ? -6.845 3.171 20.510 1.00 92.19 248 TYR A O 1
ATOM 1994 N N . ILE A 1 249 ? -4.609 2.995 20.428 1.00 90.00 249 ILE A N 1
ATOM 1995 C CA . ILE A 1 249 ? -4.414 2.887 21.886 1.00 90.00 249 ILE A CA 1
ATOM 1996 C C . ILE A 1 249 ? -4.967 4.120 22.605 1.00 90.00 249 ILE A C 1
ATOM 1998 O O . ILE A 1 249 ? -5.711 3.979 23.570 1.00 90.00 249 ILE A O 1
ATOM 2002 N N . ALA A 1 250 ? -4.656 5.324 22.116 1.00 88.25 250 ALA A N 1
ATOM 2003 C CA . ALA A 1 250 ? -5.131 6.566 22.725 1.00 88.25 250 ALA A CA 1
ATOM 2004 C C . ALA A 1 250 ? -6.670 6.663 22.771 1.00 88.25 250 ALA A C 1
ATOM 2006 O O . ALA A 1 250 ? -7.219 7.247 23.701 1.00 88.25 250 ALA A O 1
ATOM 2007 N N . GLN A 1 251 ? -7.370 6.075 21.793 1.00 86.06 251 GLN A N 1
ATOM 2008 C CA . GLN A 1 251 ? -8.836 6.007 21.774 1.00 86.06 251 GLN A CA 1
ATOM 2009 C C . GLN A 1 251 ? -9.410 4.921 22.702 1.00 86.06 251 GLN A C 1
ATOM 2011 O O . GLN A 1 251 ? -10.539 5.063 23.162 1.00 86.06 251 GLN A O 1
ATOM 2016 N N . ILE A 1 252 ? -8.671 3.842 22.985 1.00 84.56 252 ILE A N 1
ATOM 2017 C CA . ILE A 1 252 ? -9.084 2.838 23.983 1.00 84.56 252 ILE A CA 1
ATOM 2018 C C . ILE A 1 252 ? -8.916 3.402 25.391 1.00 84.56 252 ILE A C 1
ATOM 2020 O O . ILE A 1 252 ? -9.840 3.341 26.195 1.00 84.56 252 ILE A O 1
ATOM 2024 N N . SER A 1 253 ? -7.757 3.993 25.685 1.00 77.50 253 SER A N 1
ATOM 2025 C CA . SER A 1 253 ? -7.447 4.516 27.021 1.00 77.50 253 SER A CA 1
ATOM 2026 C C . SER A 1 253 ? -8.317 5.705 27.432 1.00 77.50 253 SER A C 1
ATOM 2028 O O . SER A 1 253 ? -8.390 6.018 28.611 1.00 77.50 253 SER A O 1
ATOM 2030 N N . SER A 1 254 ? -8.979 6.383 26.489 1.00 66.38 254 SER A N 1
ATOM 2031 C CA . SER A 1 254 ? -9.995 7.394 26.808 1.00 66.38 254 SER A CA 1
ATOM 2032 C C . SER A 1 254 ? -11.371 6.795 27.125 1.00 66.38 254 SER A C 1
ATOM 2034 O O . SER A 1 254 ? -12.214 7.481 27.699 1.00 66.38 254 SER A O 1
ATOM 2036 N N . LYS A 1 255 ? -11.615 5.540 26.729 1.00 61.44 255 LYS A N 1
ATOM 2037 C CA . LYS A 1 255 ? -12.871 4.805 26.935 1.00 61.44 255 LYS A CA 1
ATOM 2038 C C . LYS A 1 255 ? -12.830 3.951 28.201 1.00 61.44 255 LYS A C 1
ATOM 2040 O O . LYS A 1 255 ? -13.852 3.782 28.857 1.00 61.44 255 LYS A O 1
ATOM 2045 N N . GLU A 1 256 ? -11.671 3.384 28.506 1.00 58.94 256 GLU A N 1
ATOM 2046 C CA . GLU A 1 256 ? -11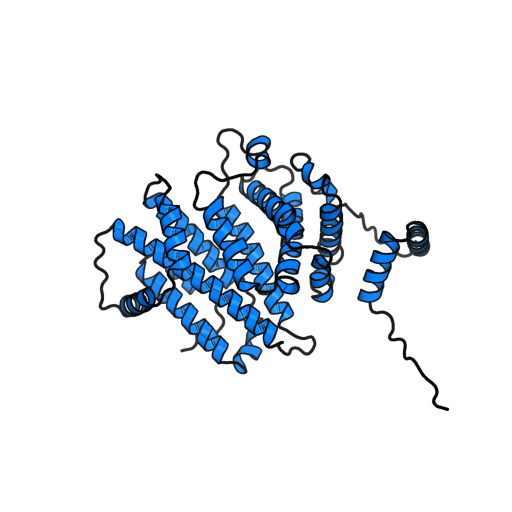.471 2.458 29.612 1.00 58.94 256 GLU A CA 1
ATOM 2047 C C . GLU A 1 256 ? -10.412 3.040 30.548 1.00 58.94 256 GLU A C 1
ATOM 2049 O O . GLU A 1 256 ? -9.330 3.388 30.071 1.00 58.94 256 GLU A O 1
ATOM 2054 N N . ASP A 1 257 ? -10.678 3.074 31.863 1.00 50.94 257 ASP A N 1
ATOM 2055 C CA . ASP A 1 257 ? -9.668 3.291 32.919 1.00 50.94 257 ASP A CA 1
ATOM 2056 C C . ASP A 1 257 ? -8.706 2.087 32.964 1.00 50.94 257 ASP A C 1
ATOM 2058 O O . ASP A 1 257 ? -8.574 1.346 33.940 1.00 50.94 257 ASP A O 1
ATOM 2062 N N . THR A 1 258 ? -8.058 1.821 31.836 1.00 53.00 258 THR A N 1
ATOM 2063 C CA . THR A 1 258 ? -7.145 0.709 31.652 1.00 53.00 258 THR A CA 1
ATOM 2064 C C . THR A 1 258 ? -5.826 1.095 32.286 1.00 53.00 258 THR A C 1
ATOM 2066 O O . THR A 1 258 ? -4.987 1.793 31.711 1.00 53.00 258 THR A O 1
ATOM 2069 N N . ALA A 1 259 ? -5.631 0.626 33.515 1.00 51.84 259 ALA A N 1
ATOM 2070 C CA . ALA A 1 259 ? -4.341 0.676 34.170 1.00 51.84 259 ALA A CA 1
ATOM 2071 C C . ALA A 1 259 ? -3.337 -0.143 33.343 1.00 51.84 259 ALA A C 1
ATOM 2073 O O . ALA A 1 259 ? -3.295 -1.372 33.414 1.00 51.84 259 ALA A O 1
ATOM 2074 N N . PHE A 1 260 ? -2.518 0.539 32.539 1.00 61.16 260 PHE A N 1
ATOM 2075 C CA . PHE A 1 260 ? -1.373 -0.072 31.873 1.00 61.16 260 PHE A CA 1
ATOM 2076 C C . PHE A 1 260 ? -0.542 -0.818 32.915 1.00 61.16 260 PHE A C 1
ATOM 2078 O O . PHE A 1 260 ? 0.037 -0.201 33.813 1.00 61.16 260 PHE A O 1
ATOM 2085 N N . GLN A 1 261 ? -0.444 -2.141 32.789 1.00 60.75 261 GLN A N 1
ATOM 2086 C CA . GLN A 1 261 ? 0.431 -2.936 33.644 1.00 60.75 261 GLN A CA 1
ATOM 2087 C C . GLN A 1 261 ? 1.888 -2.611 33.293 1.00 60.75 261 GLN A C 1
ATOM 2089 O O . GLN A 1 261 ? 2.499 -3.250 32.434 1.00 60.75 261 GLN A O 1
ATOM 2094 N N . LYS A 1 262 ? 2.453 -1.582 33.935 1.00 57.38 262 LYS A N 1
ATOM 2095 C CA . LYS A 1 262 ? 3.790 -1.022 33.650 1.00 57.38 262 LYS A CA 1
ATOM 2096 C C . LYS A 1 262 ? 4.929 -2.052 33.732 1.00 57.38 262 LYS A C 1
ATOM 2098 O O . LYS A 1 262 ? 6.020 -1.796 33.228 1.00 57.38 262 LYS A O 1
ATOM 2103 N N . HIS A 1 263 ? 4.686 -3.206 34.351 1.00 56.31 263 HIS A N 1
ATOM 2104 C CA . HIS A 1 263 ? 5.664 -4.277 34.537 1.00 56.31 263 HIS A CA 1
ATOM 2105 C C . HIS A 1 263 ? 5.832 -5.201 33.322 1.00 56.31 263 HIS A C 1
ATOM 2107 O O . HIS A 1 263 ? 6.831 -5.910 33.247 1.00 56.31 263 HIS A O 1
ATOM 2113 N N . LEU A 1 264 ? 4.915 -5.187 32.347 1.00 72.00 264 LEU A N 1
ATOM 2114 C CA . LEU A 1 264 ? 5.075 -5.995 31.135 1.00 72.00 264 LEU A CA 1
ATOM 2115 C C . LEU A 1 264 ? 6.138 -5.385 30.208 1.00 72.00 264 LEU A C 1
ATOM 2117 O O . LEU A 1 264 ? 6.102 -4.191 29.904 1.00 72.00 264 LEU A O 1
ATOM 2121 N N . ALA A 1 265 ? 7.053 -6.216 29.700 1.00 74.12 265 ALA A N 1
ATOM 2122 C CA . ALA A 1 265 ? 8.147 -5.780 28.825 1.00 74.12 265 ALA A CA 1
ATOM 2123 C C . ALA A 1 265 ? 7.651 -5.048 27.561 1.00 74.12 265 ALA A C 1
ATOM 2125 O O . ALA A 1 265 ? 8.243 -4.052 27.145 1.00 74.12 265 ALA A O 1
ATOM 2126 N N . CYS A 1 266 ? 6.526 -5.486 26.981 1.00 74.56 266 CYS A N 1
ATOM 2127 C CA . CYS A 1 266 ? 5.891 -4.806 25.848 1.00 74.56 266 CYS A CA 1
ATOM 2128 C C . CYS A 1 266 ? 5.429 -3.383 26.203 1.00 74.56 266 CYS A C 1
ATOM 2130 O O . CYS A 1 266 ? 5.657 -2.463 25.418 1.00 74.56 266 CYS A O 1
ATOM 2132 N N . ASN A 1 267 ? 4.863 -3.185 27.399 1.00 78.81 267 ASN A N 1
ATOM 2133 C CA . ASN A 1 267 ? 4.420 -1.879 27.884 1.00 78.81 267 ASN A CA 1
ATOM 2134 C C . ASN A 1 267 ? 5.614 -0.957 28.143 1.00 78.81 267 ASN A C 1
ATOM 2136 O O . ASN A 1 267 ? 5.582 0.206 27.751 1.00 78.81 267 ASN A O 1
ATOM 2140 N N . GLN A 1 268 ? 6.698 -1.468 28.730 1.00 80.31 268 GLN A N 1
ATOM 2141 C CA . GLN A 1 268 ? 7.925 -0.688 28.932 1.00 80.31 268 GLN A CA 1
ATOM 2142 C C . GLN A 1 268 ? 8.557 -0.255 27.607 1.00 80.31 268 GLN A C 1
ATOM 2144 O O . GLN A 1 268 ? 8.958 0.902 27.461 1.00 80.31 268 GLN A O 1
ATOM 2149 N N . HIS A 1 269 ? 8.632 -1.166 26.631 1.00 83.31 269 HIS A N 1
ATOM 2150 C CA . HIS A 1 269 ? 9.165 -0.855 25.304 1.00 83.31 269 HIS A CA 1
ATOM 2151 C C . HIS A 1 269 ? 8.300 0.182 24.587 1.00 83.31 269 HIS A C 1
ATOM 2153 O O . HIS A 1 269 ? 8.825 1.162 24.063 1.00 83.31 269 HIS A O 1
ATOM 2159 N N . TYR A 1 270 ? 6.976 0.014 24.626 1.00 85.00 270 TYR A N 1
ATOM 2160 C CA . TYR A 1 270 ? 6.032 0.980 24.074 1.00 85.00 270 TYR A CA 1
ATOM 2161 C C . TYR A 1 270 ? 6.157 2.358 24.735 1.00 85.00 270 TYR A C 1
ATOM 2163 O O . TYR A 1 270 ? 6.289 3.344 24.022 1.00 85.00 270 TYR A O 1
ATOM 2171 N N . LEU A 1 271 ? 6.213 2.447 26.069 1.00 83.50 271 LEU A N 1
ATOM 2172 C CA . LEU A 1 271 ? 6.351 3.723 26.786 1.00 83.50 271 LEU A CA 1
ATOM 2173 C C . LEU A 1 271 ? 7.657 4.461 26.454 1.00 83.50 271 LEU A C 1
ATOM 2175 O O . LEU A 1 271 ? 7.659 5.678 26.295 1.00 83.50 271 LEU A O 1
ATOM 2179 N N . LYS A 1 272 ? 8.776 3.742 26.303 1.00 85.31 272 LYS A N 1
ATOM 2180 C CA . LYS A 1 272 ? 10.028 4.341 25.802 1.00 85.31 272 LYS A CA 1
ATOM 2181 C C . LYS A 1 272 ? 9.874 4.810 24.355 1.00 85.31 272 LYS A C 1
ATOM 2183 O O . LYS A 1 272 ? 10.428 5.831 23.944 1.00 85.31 272 LYS A O 1
ATOM 2188 N N . ARG A 1 273 ? 9.132 4.048 23.551 1.00 85.56 273 ARG A N 1
ATOM 2189 C CA . ARG A 1 273 ? 8.948 4.336 22.134 1.00 85.56 273 ARG A CA 1
ATOM 2190 C C . ARG A 1 273 ? 8.034 5.534 21.889 1.00 85.56 273 ARG A C 1
ATOM 2192 O O . ARG A 1 273 ? 8.365 6.334 21.019 1.00 85.56 273 ARG A O 1
ATOM 2199 N N . THR A 1 274 ? 6.961 5.715 22.656 1.00 84.62 274 THR A N 1
ATOM 2200 C CA . THR A 1 274 ? 6.052 6.868 22.520 1.00 84.62 274 THR A CA 1
ATOM 2201 C C . THR A 1 274 ? 6.771 8.198 22.729 1.00 84.62 274 THR A C 1
ATOM 2203 O O . THR A 1 274 ? 6.526 9.137 21.978 1.00 84.62 274 THR A O 1
ATOM 2206 N N . GLN A 1 275 ? 7.733 8.257 23.656 1.00 83.88 275 GLN A N 1
ATOM 2207 C CA . GLN A 1 275 ? 8.571 9.443 23.897 1.00 83.88 275 GLN A CA 1
ATOM 2208 C C . GLN A 1 275 ? 9.445 9.830 22.694 1.00 83.88 275 GLN A C 1
ATOM 2210 O O . GLN A 1 275 ? 9.793 10.994 22.527 1.00 83.88 275 GLN A O 1
ATOM 2215 N N . SER A 1 276 ? 9.801 8.862 21.846 1.00 84.12 276 SER A N 1
ATOM 2216 C CA . SER A 1 276 ? 10.649 9.066 20.663 1.00 84.12 276 SER A CA 1
ATOM 2217 C C . SER A 1 276 ? 9.875 8.996 19.345 1.00 84.12 276 SER A C 1
ATOM 2219 O O . SER A 1 276 ? 10.480 9.037 18.269 1.00 84.12 276 SER A O 1
ATOM 2221 N N . LEU A 1 277 ? 8.553 8.805 19.386 1.00 82.62 277 LEU A N 1
ATOM 2222 C CA . LEU A 1 277 ? 7.715 8.699 18.197 1.00 82.62 277 LEU A CA 1
ATOM 2223 C C . LEU A 1 277 ? 7.477 10.108 17.632 1.00 82.62 277 LEU A C 1
ATOM 2225 O O . LEU A 1 277 ? 6.935 10.955 18.344 1.00 82.62 277 LEU A O 1
ATOM 2229 N N . PRO A 1 278 ? 7.851 10.387 16.368 1.00 84.62 278 PRO A N 1
ATOM 2230 C CA . PRO A 1 278 ? 7.499 11.657 15.753 1.00 84.62 278 PRO A CA 1
ATOM 2231 C C . PRO A 1 278 ? 5.978 11.844 15.719 1.00 84.62 278 PRO A C 1
ATOM 2233 O O . PRO A 1 278 ? 5.243 10.977 15.252 1.00 84.62 278 PRO A O 1
ATOM 2236 N N . GLN A 1 279 ? 5.511 12.999 16.190 1.00 83.75 279 GLN A N 1
ATOM 2237 C CA . GLN A 1 279 ? 4.083 13.251 16.414 1.00 83.75 279 GLN A CA 1
ATOM 2238 C C . GLN A 1 279 ? 3.333 13.748 15.169 1.00 83.75 279 GLN A C 1
ATOM 2240 O O . GLN A 1 279 ? 2.122 13.936 15.223 1.00 83.75 279 GLN A O 1
ATOM 2245 N N . LEU A 1 280 ? 4.023 13.936 14.035 1.00 82.00 280 LEU A N 1
ATOM 2246 C CA . LEU A 1 280 ? 3.442 14.514 12.816 1.00 82.00 280 LEU A CA 1
ATOM 2247 C C . LEU A 1 280 ? 2.175 13.769 12.364 1.00 82.00 280 LEU A C 1
ATOM 2249 O O . LEU A 1 280 ? 1.109 14.367 12.261 1.00 82.00 280 LEU A O 1
ATOM 2253 N N . HIS A 1 281 ? 2.269 12.456 12.129 1.00 85.75 281 HIS A N 1
ATOM 2254 C CA . HIS A 1 281 ? 1.115 11.672 11.679 1.00 85.75 281 HIS A CA 1
ATOM 2255 C C . HIS A 1 281 ? 0.117 11.383 12.803 1.00 85.75 281 HIS A C 1
ATOM 2257 O O . HIS A 1 281 ? -1.075 11.281 12.531 1.00 85.75 281 HIS A O 1
ATOM 2263 N N . VAL A 1 282 ? 0.582 11.271 14.051 1.00 88.75 282 VAL A N 1
ATOM 2264 C CA . VAL A 1 282 ? -0.277 11.045 15.224 1.00 88.75 282 VAL A CA 1
ATOM 2265 C C . VAL A 1 282 ? -1.244 12.214 15.405 1.00 88.75 282 VAL A C 1
ATOM 2267 O O . VAL A 1 282 ? -2.456 12.005 15.434 1.00 88.75 282 VAL A O 1
ATOM 2270 N N . ASN A 1 283 ? -0.722 13.441 15.450 1.00 87.88 283 ASN A N 1
ATOM 2271 C CA . ASN A 1 283 ? -1.524 14.651 15.614 1.00 87.88 283 ASN A CA 1
ATOM 2272 C C . ASN A 1 283 ? -2.506 14.826 14.453 1.00 87.88 283 ASN A C 1
ATOM 2274 O O . ASN A 1 283 ? -3.688 15.070 14.681 1.00 87.88 283 ASN A O 1
ATOM 2278 N N . ASP A 1 284 ? -2.043 14.627 13.216 1.00 86.00 284 ASP A N 1
ATOM 2279 C CA . ASP A 1 284 ? -2.896 14.678 12.026 1.00 86.00 284 ASP A CA 1
ATOM 2280 C C . ASP A 1 284 ? -4.067 13.686 12.107 1.00 86.00 284 ASP A C 1
ATOM 2282 O O . ASP A 1 284 ? -5.206 14.037 11.798 1.00 86.00 284 ASP A O 1
ATOM 2286 N N . LEU A 1 285 ? -3.806 12.443 12.521 1.00 89.31 285 LEU A N 1
ATOM 2287 C CA . LEU A 1 285 ? -4.827 11.401 12.647 1.00 89.31 285 LEU A CA 1
ATOM 2288 C C . LEU A 1 285 ? -5.817 11.704 13.781 1.00 89.31 285 LEU A C 1
ATOM 2290 O O . LEU A 1 285 ? -7.026 11.590 13.573 1.00 89.31 285 LEU A O 1
ATOM 2294 N N . LEU A 1 286 ? -5.331 12.140 14.948 1.00 87.81 286 LEU A N 1
ATOM 2295 C CA . LEU A 1 286 ? -6.178 12.535 16.080 1.00 87.81 286 LEU A CA 1
ATOM 2296 C C . LEU A 1 286 ? -7.088 13.712 15.720 1.00 87.81 286 LEU A C 1
ATOM 2298 O O . LEU A 1 286 ? -8.285 13.670 16.003 1.00 87.81 286 LEU A O 1
ATOM 2302 N N . LEU A 1 287 ? -6.555 14.730 15.038 1.00 85.94 287 LEU A N 1
ATOM 2303 C CA . LEU A 1 287 ? -7.333 15.879 14.571 1.00 85.94 287 LEU A CA 1
ATOM 2304 C C . LEU A 1 287 ? -8.442 15.473 13.598 1.00 85.94 287 LEU A C 1
ATOM 2306 O O . LEU A 1 287 ? -9.513 16.073 13.611 1.00 85.94 287 LEU A O 1
ATOM 2310 N N . MET A 1 288 ? -8.203 14.481 12.740 1.00 82.06 288 MET A N 1
ATOM 2311 C CA . MET A 1 288 ? -9.229 13.989 11.818 1.00 82.06 288 MET A CA 1
ATOM 2312 C C . MET A 1 288 ? -10.322 13.204 12.547 1.00 82.06 288 MET A C 1
ATOM 2314 O O . MET A 1 288 ? -11.498 13.432 12.286 1.00 82.06 288 MET A O 1
ATOM 2318 N N . LEU A 1 289 ? -9.951 12.350 13.503 1.00 82.06 289 LEU A N 1
ATOM 2319 C CA . LEU A 1 289 ? -10.903 11.585 14.316 1.00 82.06 289 LEU A CA 1
ATOM 2320 C C . LEU A 1 289 ? -11.715 12.460 15.280 1.00 82.06 289 LEU A C 1
ATOM 2322 O O . LEU A 1 289 ? -12.843 12.106 15.617 1.00 82.06 289 LEU A O 1
ATOM 2326 N N . GLY A 1 290 ? -11.150 13.580 15.742 1.00 71.81 290 GLY A N 1
ATOM 2327 C CA . GLY A 1 290 ? -11.817 14.531 16.635 1.00 71.81 290 GLY A CA 1
ATOM 2328 C C . GLY A 1 290 ? -12.848 15.433 15.947 1.00 71.81 290 GLY A C 1
ATOM 2329 O O . GLY A 1 290 ? -13.662 16.045 16.629 1.00 71.81 290 GLY A O 1
ATOM 2330 N N . LYS A 1 291 ? -12.833 15.519 14.610 1.00 67.75 291 LYS A N 1
ATOM 2331 C CA . LYS A 1 291 ? -13.790 16.324 13.825 1.00 67.75 291 LYS A CA 1
ATOM 2332 C C . LYS A 1 291 ? -15.118 15.620 13.561 1.00 67.75 291 LYS A C 1
ATOM 2334 O O . LYS A 1 291 ? -16.076 16.276 13.159 1.00 67.75 291 LYS A O 1
ATOM 2339 N N . GLU A 1 292 ? -15.161 14.306 13.725 1.00 65.88 292 GLU A N 1
ATOM 2340 C CA . GLU A 1 292 ? -16.334 13.494 13.422 1.00 65.88 292 GLU A CA 1
ATOM 2341 C C . GLU A 1 292 ? -17.158 13.270 14.698 1.00 65.88 292 GLU A C 1
ATOM 2343 O O . GLU A 1 292 ? -16.612 12.971 15.758 1.00 65.88 292 GLU A O 1
ATOM 2348 N N . THR A 1 293 ? -18.485 13.384 14.597 1.00 59.81 293 THR A N 1
ATOM 2349 C CA . THR A 1 293 ? -19.426 13.146 15.711 1.00 59.81 293 THR A CA 1
ATOM 2350 C C . THR A 1 293 ? -19.753 11.659 15.904 1.00 59.81 293 THR A C 1
ATOM 2352 O O . THR A 1 293 ? -20.761 11.317 16.521 1.00 59.81 293 THR A O 1
ATOM 2355 N N . GLU A 1 294 ? -18.949 10.765 15.325 1.00 71.62 294 GLU A N 1
ATOM 2356 C CA . GLU A 1 294 ? -19.138 9.316 15.410 1.00 71.62 294 GLU A CA 1
ATOM 2357 C C . GLU A 1 294 ? -18.920 8.782 16.825 1.00 71.62 294 GLU A C 1
ATOM 2359 O O . GLU A 1 294 ? -18.156 9.332 17.628 1.00 71.62 294 GLU A O 1
ATOM 2364 N N . ARG A 1 295 ? -19.547 7.636 17.118 1.00 81.88 295 ARG A N 1
ATOM 2365 C CA . ARG A 1 295 ? -19.294 6.925 18.370 1.00 81.88 295 ARG A CA 1
ATOM 2366 C C . ARG A 1 295 ? -17.830 6.481 18.401 1.00 81.88 295 ARG A C 1
ATOM 2368 O O . ARG A 1 295 ? -17.245 6.108 17.387 1.00 81.88 295 ARG A O 1
ATOM 2375 N N . VAL A 1 296 ? -17.229 6.481 19.593 1.00 83.69 296 VAL A N 1
ATOM 2376 C CA . VAL A 1 296 ? -15.845 6.006 19.803 1.00 83.69 296 VAL A CA 1
ATOM 2377 C C . VAL A 1 296 ? -15.650 4.599 19.226 1.00 83.69 296 VAL A C 1
ATOM 2379 O O . VAL A 1 296 ? -14.631 4.343 18.594 1.00 83.69 296 VAL A O 1
ATOM 2382 N N . GLN A 1 297 ? -16.641 3.713 19.379 1.00 86.38 297 GLN A N 1
ATOM 2383 C CA . GLN A 1 297 ? -16.564 2.345 18.865 1.00 86.38 297 GLN A CA 1
ATOM 2384 C C . GLN A 1 297 ? -16.440 2.287 17.335 1.00 86.38 297 GLN A C 1
ATOM 2386 O O . GLN A 1 297 ? -15.581 1.567 16.838 1.00 86.38 297 GLN A O 1
ATOM 2391 N N . ASP A 1 298 ? -17.206 3.096 16.600 1.00 85.56 298 ASP A N 1
ATOM 2392 C CA . ASP A 1 298 ? -17.150 3.128 15.132 1.00 85.56 298 ASP A CA 1
ATOM 2393 C C . ASP A 1 298 ? -15.758 3.573 14.647 1.00 85.56 298 ASP A C 1
ATOM 2395 O O . ASP A 1 298 ? -15.183 3.000 13.716 1.00 85.56 298 ASP A O 1
ATOM 2399 N N . ARG A 1 299 ? -15.158 4.546 15.350 1.00 86.38 299 ARG A N 1
ATOM 2400 C CA . ARG A 1 299 ? -13.781 5.002 15.101 1.00 86.38 299 ARG A CA 1
ATOM 2401 C C . ARG A 1 299 ? -12.758 3.903 15.383 1.00 86.38 299 ARG A C 1
ATOM 2403 O O . ARG A 1 299 ? -11.848 3.702 14.577 1.00 86.38 299 ARG A O 1
ATOM 2410 N N . LEU A 1 300 ? -12.910 3.179 16.493 1.00 90.06 300 LEU A N 1
ATOM 2411 C CA . LEU A 1 300 ? -12.056 2.040 16.840 1.00 90.06 300 LEU A CA 1
ATOM 2412 C C . LEU A 1 300 ? -12.150 0.936 15.780 1.00 90.06 300 LEU A C 1
ATOM 2414 O O . LEU A 1 300 ? -11.118 0.462 15.311 1.00 90.06 300 LEU A O 1
ATOM 2418 N N . ASP A 1 301 ? -13.353 0.573 15.339 1.00 90.88 301 ASP A N 1
ATOM 2419 C CA . ASP A 1 301 ? -13.564 -0.464 14.324 1.00 90.88 301 ASP A CA 1
ATOM 2420 C C . ASP A 1 301 ? -12.990 -0.050 12.959 1.00 90.88 301 ASP A C 1
ATOM 2422 O O . ASP A 1 301 ? -12.349 -0.852 12.269 1.00 90.88 301 ASP A O 1
ATOM 2426 N N . CYS A 1 302 ? -13.125 1.228 12.595 1.00 90.62 302 CYS A N 1
ATOM 2427 C CA . CYS A 1 302 ? -12.498 1.796 11.404 1.00 90.62 302 CYS A CA 1
ATOM 2428 C C . CYS A 1 302 ? -10.962 1.736 11.483 1.00 90.62 302 CYS A C 1
ATOM 2430 O O . CYS A 1 302 ? -10.307 1.280 10.542 1.00 90.62 302 CYS A O 1
ATOM 2432 N N . LEU A 1 303 ? -10.366 2.118 12.618 1.00 93.44 303 LEU A N 1
ATOM 2433 C CA . LEU A 1 303 ? -8.920 2.016 12.840 1.00 93.44 303 LEU A CA 1
ATOM 2434 C C . LEU A 1 303 ? -8.433 0.563 12.804 1.00 93.44 303 LEU A C 1
ATOM 2436 O O . LEU A 1 303 ? -7.439 0.281 12.131 1.00 93.44 303 LEU A O 1
ATOM 2440 N N . LYS A 1 304 ? -9.150 -0.377 13.438 1.00 94.88 304 LYS A N 1
ATOM 2441 C CA . LYS A 1 304 ? -8.861 -1.821 13.352 1.00 94.88 304 LYS A CA 1
ATOM 2442 C C . LYS A 1 304 ? -8.840 -2.286 11.903 1.00 94.88 304 LYS A C 1
ATOM 2444 O O . LYS A 1 304 ? -7.911 -2.983 11.494 1.00 94.88 304 LYS A O 1
ATOM 2449 N N . MET A 1 305 ? -9.844 -1.898 11.115 1.00 94.94 305 MET A N 1
ATOM 2450 C CA . MET A 1 305 ? -9.911 -2.216 9.691 1.00 94.94 305 MET A CA 1
ATOM 2451 C C . MET A 1 305 ? -8.693 -1.659 8.941 1.00 94.94 305 MET A C 1
ATOM 2453 O O . MET A 1 305 ? -8.081 -2.395 8.166 1.00 94.94 305 MET A O 1
ATOM 2457 N N . ILE A 1 306 ? -8.310 -0.401 9.188 1.00 95.62 306 ILE A N 1
ATOM 2458 C CA . ILE A 1 306 ? -7.143 0.217 8.544 1.00 95.62 306 ILE A CA 1
ATOM 2459 C C . ILE A 1 306 ? -5.861 -0.546 8.889 1.00 95.62 306 ILE A C 1
ATOM 2461 O O . ILE A 1 306 ? -5.119 -0.934 7.985 1.00 95.62 306 ILE A O 1
ATOM 2465 N N . ILE A 1 307 ? -5.629 -0.809 10.178 1.00 96.62 307 ILE A N 1
ATOM 2466 C CA . ILE A 1 307 ? -4.456 -1.543 10.668 1.00 96.62 307 ILE A CA 1
ATOM 2467 C C . ILE A 1 307 ? -4.388 -2.923 10.003 1.00 96.62 307 ILE A C 1
ATOM 2469 O O . ILE A 1 307 ? -3.340 -3.294 9.481 1.00 96.62 307 ILE A O 1
ATOM 2473 N N . ARG A 1 308 ? -5.502 -3.665 9.926 1.00 95.69 308 ARG A N 1
ATOM 2474 C CA . ARG A 1 308 ? -5.533 -4.990 9.276 1.00 95.69 308 ARG A CA 1
ATOM 2475 C C . ARG A 1 308 ? -5.151 -4.949 7.806 1.00 95.69 308 ARG A C 1
ATOM 2477 O O . ARG A 1 308 ? -4.389 -5.802 7.363 1.00 95.69 308 ARG A O 1
ATOM 2484 N N . GLU A 1 309 ? -5.684 -4.006 7.034 1.00 94.81 309 GLU A N 1
ATOM 2485 C CA . GLU A 1 309 ? -5.337 -3.917 5.610 1.00 94.81 309 GLU A CA 1
ATOM 2486 C C . GLU A 1 309 ? -3.879 -3.458 5.410 1.00 94.81 309 GLU A C 1
ATOM 2488 O O . GLU A 1 309 ? -3.230 -3.903 4.467 1.00 94.81 309 GLU A O 1
ATOM 2493 N N . PHE A 1 310 ? -3.315 -2.669 6.332 1.00 94.88 310 PHE A N 1
ATOM 2494 C CA . PHE A 1 310 ? -1.883 -2.343 6.339 1.00 94.88 310 PHE A CA 1
ATOM 2495 C C . PHE A 1 310 ? -1.003 -3.554 6.632 1.00 94.88 310 PHE A C 1
ATOM 2497 O O . PHE A 1 310 ? -0.003 -3.755 5.949 1.00 94.88 310 PHE A O 1
ATOM 2504 N N . LEU A 1 311 ? -1.377 -4.387 7.607 1.00 95.25 311 LEU A N 1
ATOM 2505 C CA . LEU A 1 311 ? -0.648 -5.618 7.925 1.00 95.25 311 LEU A CA 1
ATOM 2506 C C . LEU A 1 311 ? -0.541 -6.547 6.702 1.00 95.25 311 LEU A C 1
ATOM 2508 O O . LEU A 1 311 ? 0.506 -7.150 6.476 1.00 95.25 311 LEU A O 1
ATOM 2512 N N . LYS A 1 312 ? -1.574 -6.588 5.851 1.00 94.81 312 LYS A N 1
ATOM 2513 C CA . LYS A 1 312 ? -1.542 -7.353 4.594 1.00 94.81 312 LYS A CA 1
ATOM 2514 C C . LYS A 1 312 ? -0.527 -6.835 3.578 1.00 94.81 312 LYS A C 1
ATOM 2516 O O . LYS A 1 312 ? -0.028 -7.638 2.799 1.00 94.81 312 LYS A O 1
ATOM 2521 N N . ILE A 1 313 ? -0.183 -5.541 3.594 1.00 95.44 313 ILE A N 1
ATOM 2522 C CA . ILE A 1 313 ? 0.867 -5.003 2.712 1.00 95.44 313 ILE A CA 1
ATOM 2523 C C . ILE A 1 313 ? 2.163 -5.779 2.943 1.00 95.44 313 ILE A C 1
ATOM 2525 O O . ILE A 1 313 ? 2.758 -6.255 1.986 1.00 95.44 313 ILE A O 1
ATOM 2529 N N . PHE A 1 314 ? 2.561 -5.965 4.205 1.00 94.50 314 PHE A N 1
ATOM 2530 C CA . PHE A 1 314 ? 3.780 -6.695 4.557 1.00 94.50 314 PHE A CA 1
ATOM 2531 C C . PHE A 1 314 ? 3.714 -8.167 4.159 1.00 94.50 314 PHE A C 1
ATOM 2533 O O . PHE A 1 314 ? 4.726 -8.733 3.768 1.00 94.50 314 PHE A O 1
ATOM 2540 N N . ASN A 1 315 ? 2.539 -8.786 4.238 1.00 93.19 315 ASN A N 1
ATOM 2541 C CA . ASN A 1 315 ? 2.375 -10.188 3.873 1.00 93.19 315 ASN A CA 1
ATOM 2542 C C . ASN A 1 315 ? 2.560 -10.449 2.368 1.00 93.19 315 ASN A C 1
ATOM 2544 O O . ASN A 1 315 ? 3.023 -11.520 1.985 1.00 93.19 315 ASN A O 1
ATOM 2548 N N . ASP A 1 316 ? 2.209 -9.474 1.529 1.00 94.31 316 ASP A N 1
ATOM 2549 C CA . ASP A 1 316 ? 2.215 -9.615 0.070 1.00 94.31 316 ASP A CA 1
ATOM 2550 C C . ASP A 1 316 ? 3.513 -9.080 -0.584 1.00 94.31 316 ASP A C 1
ATOM 2552 O O . ASP A 1 316 ? 3.651 -9.063 -1.815 1.00 94.31 316 ASP A O 1
ATOM 2556 N N . VAL A 1 317 ? 4.479 -8.632 0.226 1.00 94.44 317 VAL A N 1
ATOM 2557 C CA . VAL A 1 317 ? 5.821 -8.244 -0.232 1.00 94.44 317 VAL A CA 1
ATOM 2558 C C . VAL A 1 317 ? 6.663 -9.491 -0.509 1.00 94.44 317 VAL A C 1
ATOM 2560 O O . VAL A 1 317 ? 6.693 -10.441 0.269 1.00 94.44 317 VAL A O 1
ATOM 2563 N N . GLN A 1 318 ? 7.393 -9.481 -1.622 1.00 92.25 318 GLN A N 1
ATOM 2564 C CA . GLN A 1 318 ? 8.265 -10.579 -2.048 1.00 92.25 318 GLN A CA 1
ATOM 2565 C C . GLN A 1 318 ? 9.631 -10.517 -1.350 1.00 92.25 318 GLN A C 1
ATOM 2567 O O . GLN A 1 318 ? 10.658 -10.299 -1.992 1.00 92.25 318 GLN A O 1
ATOM 2572 N N . TRP A 1 319 ? 9.633 -10.691 -0.027 1.00 90.38 319 TRP A N 1
ATOM 2573 C CA . TRP A 1 319 ? 10.806 -10.497 0.832 1.00 90.38 319 TRP A CA 1
ATOM 2574 C C . TRP A 1 319 ? 12.034 -11.319 0.449 1.00 90.38 319 TRP A C 1
ATOM 2576 O O . TRP A 1 319 ? 13.144 -10.810 0.565 1.00 90.38 319 TRP A O 1
ATOM 2586 N N . SER A 1 320 ? 11.838 -12.535 -0.068 1.00 89.75 320 SER A N 1
ATOM 2587 C CA . SER A 1 320 ? 12.924 -13.445 -0.464 1.00 89.75 320 SER A CA 1
ATOM 2588 C C . SER A 1 320 ? 13.864 -12.862 -1.525 1.00 89.75 320 SER A C 1
ATOM 2590 O O . SER A 1 320 ? 14.966 -13.346 -1.742 1.00 89.75 320 SER A O 1
ATOM 2592 N N . ARG A 1 321 ? 13.447 -11.789 -2.206 1.00 89.00 321 ARG A N 1
ATOM 2593 C CA . ARG A 1 321 ? 14.284 -11.045 -3.154 1.00 89.00 321 ARG A CA 1
ATOM 2594 C C . ARG A 1 321 ? 15.400 -10.236 -2.496 1.00 89.00 321 ARG A C 1
ATOM 2596 O O . ARG A 1 321 ? 16.211 -9.672 -3.222 1.00 89.00 321 ARG A O 1
ATOM 2603 N N . LEU A 1 322 ? 15.417 -10.118 -1.170 1.00 89.38 322 LEU A N 1
ATOM 2604 C CA . LEU A 1 322 ? 16.404 -9.338 -0.421 1.00 89.38 322 LEU A CA 1
ATOM 2605 C C . LEU A 1 322 ? 17.414 -10.189 0.345 1.00 89.38 322 LEU A C 1
ATOM 2607 O O . LEU A 1 322 ? 18.320 -9.606 0.931 1.00 89.38 322 LEU A O 1
ATOM 2611 N N . ASP A 1 323 ? 17.272 -11.515 0.355 1.00 89.12 323 ASP A N 1
ATOM 2612 C CA . ASP A 1 323 ? 18.060 -12.381 1.238 1.00 89.12 323 ASP A CA 1
ATOM 2613 C C . ASP A 1 323 ? 19.570 -12.184 1.014 1.00 89.12 323 ASP A C 1
ATOM 2615 O O . ASP A 1 323 ? 20.279 -11.811 1.946 1.00 89.12 323 ASP A O 1
ATOM 2619 N N . SER A 1 324 ? 20.034 -12.243 -0.239 1.00 86.50 324 SER A N 1
ATOM 2620 C CA . SER A 1 324 ? 21.448 -12.014 -0.582 1.00 86.50 324 SER A CA 1
ATOM 2621 C C . SER A 1 324 ? 21.933 -10.583 -0.315 1.00 86.50 324 SER A C 1
ATOM 2623 O O . SER A 1 324 ? 23.098 -10.372 0.013 1.00 86.50 324 SER A O 1
ATOM 2625 N N . TYR A 1 325 ? 21.061 -9.577 -0.443 1.00 88.56 325 TYR A N 1
ATOM 2626 C CA . TYR A 1 325 ? 21.432 -8.187 -0.160 1.00 88.56 325 TYR A CA 1
ATOM 2627 C C . TYR A 1 325 ? 21.669 -7.970 1.332 1.00 88.56 325 TYR A C 1
ATOM 2629 O O . TYR A 1 325 ? 22.627 -7.310 1.731 1.00 88.56 325 TYR A O 1
ATOM 2637 N N . VAL A 1 326 ? 20.779 -8.524 2.153 1.00 89.56 326 VAL A N 1
ATOM 2638 C CA . VAL A 1 326 ? 20.797 -8.369 3.605 1.00 89.56 326 VAL A CA 1
ATOM 2639 C C . VAL A 1 326 ? 21.965 -9.118 4.240 1.00 89.56 326 VAL A C 1
ATOM 2641 O O . VAL A 1 326 ? 22.535 -8.604 5.199 1.00 89.56 326 VAL A O 1
ATOM 2644 N N . GLU A 1 327 ? 22.365 -10.264 3.683 1.00 87.00 327 GLU A N 1
ATOM 2645 C CA . GLU A 1 327 ? 23.595 -10.968 4.078 1.00 87.00 327 GLU A CA 1
ATOM 2646 C C . GLU A 1 327 ? 24.836 -10.070 3.977 1.00 87.00 327 GLU A C 1
ATOM 2648 O O . GLU A 1 327 ? 25.734 -10.151 4.810 1.00 87.00 327 GLU A O 1
ATOM 2653 N N . GLN A 1 328 ? 24.868 -9.177 2.985 1.00 86.88 328 GLN A N 1
ATOM 2654 C CA . GLN A 1 328 ? 25.976 -8.245 2.764 1.00 86.88 328 GLN A CA 1
ATOM 2655 C C . GLN A 1 328 ? 25.789 -6.901 3.490 1.00 86.88 328 GLN A C 1
ATOM 2657 O O . GLN A 1 328 ? 26.766 -6.214 3.776 1.00 86.88 328 GLN A O 1
ATOM 2662 N N . HIS A 1 329 ? 24.546 -6.514 3.798 1.00 89.00 329 HIS A N 1
ATOM 2663 C CA . HIS A 1 329 ? 24.190 -5.203 4.354 1.00 89.00 329 HIS A CA 1
ATOM 2664 C C . HIS A 1 329 ? 23.311 -5.342 5.605 1.00 89.00 329 HIS A C 1
ATOM 2666 O O . HIS A 1 329 ? 22.174 -4.854 5.666 1.00 89.00 329 HIS A O 1
ATOM 2672 N N . GLU A 1 330 ? 23.857 -5.983 6.640 1.00 88.62 330 GLU A N 1
ATOM 2673 C CA . GLU A 1 330 ? 23.145 -6.334 7.876 1.00 88.62 330 GLU A CA 1
ATOM 2674 C C . GLU A 1 330 ? 22.480 -5.127 8.571 1.00 88.62 330 GLU A C 1
ATOM 2676 O O . GLU A 1 330 ? 21.433 -5.258 9.213 1.00 88.62 330 GLU A O 1
ATOM 2681 N N . VAL A 1 331 ? 23.023 -3.916 8.391 1.00 91.62 331 VAL A N 1
ATOM 2682 C CA . VAL A 1 331 ? 22.458 -2.674 8.946 1.00 91.62 331 VAL A CA 1
ATOM 2683 C C . VAL A 1 331 ? 20.986 -2.473 8.558 1.00 91.62 331 VAL A C 1
ATOM 2685 O O . VAL A 1 331 ? 20.180 -2.035 9.386 1.00 91.62 331 VAL A O 1
ATOM 2688 N N . HIS A 1 332 ? 20.598 -2.848 7.335 1.00 90.44 332 HIS A N 1
ATOM 2689 C CA . HIS A 1 332 ? 19.220 -2.726 6.861 1.00 90.44 332 HIS A CA 1
ATOM 2690 C C . HIS A 1 332 ? 18.302 -3.795 7.468 1.00 90.44 332 HIS A C 1
ATOM 2692 O O . HIS A 1 332 ? 17.168 -3.477 7.844 1.00 90.44 332 HIS A O 1
ATOM 2698 N N . ALA A 1 333 ? 18.802 -5.022 7.662 1.00 89.81 333 ALA A N 1
ATOM 2699 C CA . ALA A 1 333 ? 18.106 -6.057 8.432 1.00 89.81 333 ALA A CA 1
ATOM 2700 C C . ALA A 1 333 ? 17.844 -5.594 9.864 1.00 89.81 333 ALA A C 1
ATOM 2702 O O . ALA A 1 333 ? 16.701 -5.613 10.326 1.00 89.81 333 ALA A O 1
ATOM 2703 N N . CYS A 1 334 ? 18.889 -5.123 10.546 1.00 91.00 334 CYS A N 1
ATOM 2704 C CA . CYS A 1 334 ? 18.818 -4.637 11.919 1.00 91.00 334 CYS A CA 1
ATOM 2705 C C . CYS A 1 334 ? 17.804 -3.495 12.061 1.00 91.00 334 CYS A C 1
ATOM 2707 O O . CYS A 1 334 ? 16.959 -3.507 12.964 1.00 91.00 334 CYS A O 1
ATOM 2709 N N . ALA A 1 335 ? 17.832 -2.527 11.140 1.00 91.38 335 ALA A N 1
ATOM 2710 C CA . ALA A 1 335 ? 16.870 -1.432 11.117 1.00 91.38 335 ALA A CA 1
ATOM 2711 C C . ALA A 1 335 ? 15.428 -1.944 10.967 1.00 91.38 335 ALA A C 1
ATOM 2713 O O . ALA A 1 335 ? 14.545 -1.541 11.730 1.00 91.38 335 ALA A O 1
ATOM 2714 N N . MET A 1 336 ? 15.181 -2.869 10.037 1.00 92.12 336 MET A N 1
ATOM 2715 C CA . MET A 1 336 ? 13.850 -3.441 9.819 1.00 92.12 336 MET A CA 1
ATOM 2716 C C . MET A 1 336 ? 13.369 -4.306 10.984 1.00 92.12 336 MET A C 1
ATOM 2718 O O . MET A 1 336 ? 12.209 -4.190 11.383 1.00 92.12 336 MET A O 1
ATOM 2722 N N . LYS A 1 337 ? 14.252 -5.099 11.595 1.00 91.62 337 LYS A N 1
ATOM 2723 C CA . LYS A 1 337 ? 13.965 -5.865 12.813 1.00 91.62 337 LYS A CA 1
ATOM 2724 C C . LYS A 1 337 ? 13.540 -4.938 13.950 1.00 91.62 337 LYS A C 1
ATOM 2726 O O . LYS A 1 337 ? 12.514 -5.175 14.584 1.00 91.62 337 LYS A O 1
ATOM 2731 N N . LYS A 1 338 ? 14.241 -3.814 14.146 1.00 91.19 338 LYS A N 1
ATOM 2732 C CA . LYS A 1 338 ? 13.852 -2.785 15.126 1.00 91.19 338 LYS A CA 1
ATOM 2733 C C . LYS A 1 338 ? 12.464 -2.201 14.833 1.00 91.19 338 LYS A C 1
ATOM 2735 O O . LYS A 1 338 ? 11.661 -2.053 15.752 1.00 91.19 338 LYS A O 1
ATOM 2740 N N . ARG A 1 339 ? 12.144 -1.900 13.567 1.00 91.69 339 ARG A N 1
ATOM 2741 C CA . ARG A 1 339 ? 10.805 -1.411 13.170 1.00 91.69 339 ARG A CA 1
ATOM 2742 C C . ARG A 1 339 ? 9.713 -2.445 13.439 1.00 91.69 339 ARG A C 1
ATOM 2744 O O . ARG A 1 339 ? 8.681 -2.094 14.006 1.00 91.69 339 ARG A O 1
ATOM 2751 N N . ARG A 1 340 ? 9.956 -3.709 13.089 1.00 92.56 340 ARG A N 1
ATOM 2752 C CA . ARG A 1 340 ? 9.050 -4.831 13.364 1.00 92.56 340 ARG A CA 1
ATOM 2753 C C . ARG A 1 340 ? 8.786 -4.974 14.864 1.00 92.56 340 ARG A C 1
ATOM 2755 O O . ARG A 1 340 ? 7.627 -5.062 15.257 1.00 92.56 340 ARG A O 1
ATOM 2762 N N . LEU A 1 341 ? 9.832 -4.942 15.693 1.00 89.88 341 LEU A N 1
ATOM 2763 C CA . LEU A 1 341 ? 9.708 -5.029 17.153 1.00 89.88 341 LEU A CA 1
ATOM 2764 C C . LEU A 1 341 ? 8.896 -3.869 17.737 1.00 89.88 341 LEU A C 1
ATOM 2766 O O . LEU A 1 341 ? 8.046 -4.105 18.589 1.00 89.88 341 LEU A O 1
ATOM 2770 N N . ASN A 1 342 ? 9.092 -2.643 17.244 1.00 90.62 342 ASN A N 1
ATOM 2771 C CA . ASN A 1 342 ? 8.291 -1.494 17.672 1.00 90.62 342 ASN A CA 1
ATOM 2772 C C . ASN A 1 342 ? 6.803 -1.663 17.330 1.00 90.62 342 ASN A C 1
ATOM 2774 O O . ASN A 1 342 ? 5.941 -1.379 18.161 1.00 90.62 342 ASN A O 1
ATOM 2778 N N . ILE A 1 343 ? 6.477 -2.152 16.130 1.00 92.00 343 ILE A N 1
ATOM 2779 C CA . ILE A 1 343 ? 5.083 -2.444 15.760 1.00 92.00 343 ILE A CA 1
ATOM 2780 C C . ILE A 1 343 ? 4.527 -3.552 16.658 1.00 92.00 343 ILE A C 1
ATOM 2782 O O . ILE A 1 343 ? 3.430 -3.408 17.189 1.00 92.00 343 ILE A O 1
ATOM 2786 N N . GLN A 1 344 ? 5.292 -4.626 16.878 1.00 90.88 344 GLN A N 1
ATOM 2787 C CA . GLN A 1 344 ? 4.884 -5.748 17.720 1.00 90.88 344 GLN A CA 1
ATOM 2788 C C . GLN A 1 344 ? 4.586 -5.305 19.154 1.00 90.88 344 GLN A C 1
ATOM 2790 O O . GLN A 1 344 ? 3.522 -5.627 19.676 1.00 90.88 344 GLN A O 1
ATOM 2795 N N . SER A 1 345 ? 5.489 -4.553 19.790 1.00 86.56 345 SER A N 1
ATOM 2796 C CA . SER A 1 345 ? 5.281 -4.060 21.154 1.00 86.56 345 SER A CA 1
ATOM 2797 C C . SER A 1 345 ? 4.049 -3.166 21.238 1.00 86.56 345 SER A C 1
ATOM 2799 O O . SER A 1 345 ? 3.255 -3.309 22.160 1.00 86.56 345 SER A O 1
ATOM 2801 N N . THR A 1 346 ? 3.865 -2.289 20.247 1.00 89.25 346 THR A N 1
ATOM 2802 C CA . THR A 1 346 ? 2.726 -1.367 20.184 1.00 89.25 346 THR A CA 1
ATOM 2803 C C . THR A 1 346 ? 1.416 -2.134 19.978 1.00 89.25 346 THR A C 1
ATOM 2805 O O . THR A 1 346 ? 0.431 -1.841 20.637 1.00 89.25 346 THR A O 1
ATOM 2808 N N . LEU A 1 347 ? 1.386 -3.173 19.136 1.00 89.31 347 LEU A N 1
ATOM 2809 C CA . LEU A 1 347 ? 0.202 -4.024 18.969 1.00 89.31 347 LEU A CA 1
ATOM 2810 C C . LEU A 1 347 ? -0.125 -4.830 20.226 1.00 89.31 347 LEU A C 1
ATOM 2812 O O . LEU A 1 347 ? -1.293 -4.938 20.581 1.00 89.31 347 LEU A O 1
ATOM 2816 N N . LEU A 1 348 ? 0.874 -5.388 20.913 1.00 86.75 348 LEU A N 1
ATOM 2817 C CA . LEU A 1 348 ? 0.648 -6.184 22.126 1.00 86.75 348 LEU A CA 1
ATOM 2818 C C . LEU A 1 348 ? -0.029 -5.372 23.235 1.00 86.75 348 LEU A C 1
ATOM 2820 O O . LEU A 1 348 ? -0.875 -5.902 23.946 1.00 86.75 348 LEU A O 1
ATOM 2824 N N . VAL A 1 349 ? 0.302 -4.085 23.331 1.00 86.44 349 VAL A N 1
ATOM 2825 C CA . VAL A 1 349 ? -0.315 -3.141 24.272 1.00 86.44 349 VAL A CA 1
ATOM 2826 C C . VAL A 1 349 ? -1.820 -2.987 24.040 1.00 86.44 349 VAL A C 1
ATOM 2828 O O . VAL A 1 349 ? -2.559 -2.739 24.985 1.00 86.44 349 VAL A O 1
ATOM 2831 N N . THR A 1 350 ? -2.292 -3.146 22.800 1.00 86.06 350 THR A N 1
ATOM 2832 C CA . THR A 1 350 ? -3.719 -2.993 22.479 1.00 86.06 350 THR A CA 1
ATOM 2833 C C . THR A 1 350 ? -4.605 -4.085 23.077 1.00 86.06 350 THR A C 1
ATOM 2835 O O . THR A 1 350 ? -5.811 -3.889 23.159 1.00 86.06 350 THR A O 1
ATOM 2838 N N . GLY A 1 351 ? -4.046 -5.258 23.405 1.00 81.75 351 GLY A N 1
ATOM 2839 C CA . GLY A 1 351 ? -4.824 -6.439 23.801 1.00 81.75 351 GLY A CA 1
ATOM 2840 C C . GLY A 1 351 ? -5.670 -7.073 22.680 1.00 81.75 351 GLY A C 1
ATOM 2841 O O . GLY A 1 351 ? -6.329 -8.084 22.907 1.00 81.75 351 GLY A O 1
ATOM 2842 N N . GLU A 1 352 ? -5.644 -6.537 21.455 1.00 86.69 352 GLU A N 1
ATOM 2843 C CA . GLU A 1 352 ? -6.489 -6.989 20.344 1.00 86.69 352 GLU A CA 1
ATOM 2844 C C . GLU A 1 352 ? -5.966 -8.284 19.708 1.00 86.69 352 GLU A C 1
ATOM 2846 O O . GLU A 1 352 ? -5.141 -8.265 18.788 1.00 86.69 352 GLU A O 1
ATOM 2851 N N . LEU A 1 353 ? -6.488 -9.428 20.159 1.00 86.75 353 LEU A N 1
ATOM 2852 C CA . LEU A 1 353 ? -6.053 -10.760 19.716 1.00 86.75 353 LEU A CA 1
ATOM 2853 C C . LEU A 1 353 ? -6.094 -10.946 18.191 1.00 86.75 353 LEU A C 1
ATOM 2855 O O . LEU A 1 353 ? -5.192 -11.561 17.619 1.00 86.75 353 LEU A O 1
ATOM 2859 N N . GLU A 1 354 ? -7.093 -10.388 17.504 1.00 90.44 354 GLU A N 1
ATOM 2860 C CA . GLU A 1 354 ? -7.198 -10.476 16.040 1.00 90.44 354 GLU A CA 1
ATOM 2861 C C . GLU A 1 354 ? -6.097 -9.679 15.318 1.00 90.44 354 GLU A C 1
ATOM 2863 O O . GLU A 1 354 ? -5.585 -10.120 14.291 1.00 90.44 354 GLU A O 1
ATOM 2868 N N . LEU A 1 355 ? -5.689 -8.519 15.847 1.00 90.50 355 LEU A N 1
ATOM 2869 C CA . LEU A 1 355 ? -4.589 -7.737 15.268 1.00 90.50 355 LEU A CA 1
ATOM 2870 C C . LEU A 1 355 ? -3.232 -8.374 15.576 1.00 90.50 355 LEU A C 1
ATOM 2872 O O . LEU A 1 355 ? -2.366 -8.446 14.704 1.00 90.50 355 LEU A O 1
ATOM 2876 N N . ILE A 1 356 ? -3.065 -8.869 16.804 1.00 89.69 356 ILE A N 1
ATOM 2877 C CA . ILE A 1 356 ? -1.850 -9.555 17.250 1.00 89.69 356 ILE A CA 1
ATOM 2878 C C . ILE A 1 356 ? -1.634 -10.830 16.427 1.00 89.69 356 ILE A C 1
ATOM 2880 O O . ILE A 1 356 ? -0.535 -11.056 15.920 1.00 89.69 356 ILE A O 1
ATOM 2884 N N . SER A 1 357 ? -2.672 -11.652 16.252 1.00 89.62 357 SER A N 1
ATOM 2885 C CA . SER A 1 357 ? -2.599 -12.862 15.424 1.00 89.62 357 SER A CA 1
ATOM 2886 C C . SER A 1 357 ? -2.319 -12.530 13.959 1.00 89.62 357 SER A C 1
ATOM 2888 O O . SER A 1 357 ? -1.405 -13.118 13.382 1.00 89.62 357 SER A O 1
ATOM 2890 N N . ALA A 1 358 ? -3.004 -11.536 13.381 1.00 91.62 358 ALA A N 1
ATOM 2891 C CA . ALA A 1 358 ? -2.738 -11.090 12.016 1.00 91.62 358 ALA A CA 1
ATOM 2892 C C . ALA A 1 358 ? -1.277 -10.652 11.819 1.00 91.62 358 ALA A C 1
ATOM 2894 O O . ALA A 1 358 ? -0.669 -11.025 10.822 1.00 91.62 358 ALA A O 1
ATOM 2895 N N . PHE A 1 359 ? -0.689 -9.917 12.770 1.00 92.62 359 PHE A N 1
ATOM 2896 C CA . PHE A 1 359 ? 0.719 -9.514 12.702 1.00 92.62 359 PHE A CA 1
ATOM 2897 C C . PHE A 1 359 ? 1.685 -10.700 12.811 1.00 92.62 359 PHE A C 1
ATOM 2899 O O . PHE A 1 359 ? 2.685 -10.748 12.095 1.00 92.62 359 PHE A O 1
ATOM 2906 N N . ARG A 1 360 ? 1.399 -11.661 13.700 1.00 88.38 360 ARG A N 1
ATOM 2907 C CA . ARG A 1 360 ? 2.226 -12.868 13.878 1.00 88.38 360 ARG A CA 1
ATOM 2908 C C . ARG A 1 360 ? 2.241 -13.759 12.639 1.00 88.38 360 ARG A C 1
ATOM 2910 O O . ARG A 1 360 ? 3.246 -14.417 12.406 1.00 88.38 360 ARG A O 1
ATOM 2917 N N . LEU A 1 361 ? 1.146 -13.775 11.881 1.00 90.12 361 LEU A N 1
ATOM 2918 C CA . LEU A 1 361 ? 0.983 -14.578 10.667 1.00 90.12 361 LEU A CA 1
ATOM 2919 C C . LEU A 1 361 ? 1.512 -13.894 9.398 1.00 90.12 361 LEU A C 1
ATOM 2921 O O . LEU A 1 361 ? 1.419 -14.479 8.323 1.00 90.12 361 LEU A O 1
ATOM 2925 N N . ILE A 1 362 ? 2.053 -12.675 9.491 1.00 90.88 362 ILE A N 1
ATOM 2926 C CA . ILE A 1 362 ? 2.738 -12.050 8.355 1.00 90.88 362 ILE A CA 1
ATOM 2927 C C . ILE A 1 362 ? 3.959 -12.895 7.989 1.00 90.88 362 ILE A C 1
ATOM 2929 O O . ILE A 1 362 ? 4.768 -13.233 8.856 1.00 90.88 362 ILE A O 1
ATOM 2933 N N . ASN A 1 363 ? 4.128 -13.138 6.690 1.00 87.62 363 ASN A N 1
ATOM 2934 C CA . ASN A 1 363 ? 5.309 -13.768 6.101 1.00 87.62 363 ASN A CA 1
ATOM 2935 C C . ASN A 1 363 ? 6.549 -12.858 6.173 1.00 87.62 363 ASN A C 1
ATOM 2937 O O . ASN A 1 363 ? 7.055 -12.389 5.155 1.00 87.62 363 ASN A O 1
ATOM 2941 N N . TRP A 1 364 ? 7.025 -12.565 7.383 1.00 87.31 364 TRP A N 1
ATOM 2942 C CA . TRP A 1 364 ? 8.280 -11.850 7.584 1.00 87.31 364 TRP A CA 1
ATOM 2943 C C . TRP A 1 364 ? 9.458 -12.700 7.083 1.00 87.31 364 TRP A C 1
ATOM 2945 O O . TRP A 1 364 ? 9.445 -13.920 7.261 1.00 87.31 364 TRP A O 1
ATOM 2955 N N . PRO A 1 365 ? 10.497 -12.082 6.501 1.00 88.88 365 PRO A N 1
ATOM 2956 C CA . PRO A 1 365 ? 11.706 -12.809 6.146 1.00 88.88 365 PRO A CA 1
ATOM 2957 C C . PRO A 1 365 ? 12.438 -13.296 7.399 1.00 88.88 365 PRO A C 1
ATOM 2959 O O . PRO A 1 365 ? 12.367 -12.665 8.457 1.00 88.88 365 PRO A O 1
ATOM 2962 N N . THR A 1 366 ? 13.181 -14.396 7.273 1.00 88.56 366 THR A N 1
ATOM 2963 C CA . THR A 1 366 ? 13.895 -15.047 8.386 1.00 88.56 366 THR A CA 1
ATOM 2964 C C . THR A 1 366 ? 14.834 -14.086 9.111 1.00 88.56 366 THR A C 1
ATOM 2966 O O . THR A 1 366 ? 14.798 -14.017 10.339 1.00 88.56 366 THR A O 1
ATOM 2969 N N . TRP A 1 367 ? 15.566 -13.254 8.366 1.00 88.75 367 TRP A N 1
ATOM 2970 C CA . TRP A 1 367 ? 16.473 -12.233 8.901 1.00 88.75 367 TRP A CA 1
ATOM 2971 C C . TRP A 1 367 ? 15.773 -11.130 9.718 1.00 88.75 367 TRP A C 1
ATOM 2973 O O . TRP A 1 367 ? 16.409 -10.443 10.515 1.00 88.75 367 TRP A O 1
ATOM 2983 N N . ALA A 1 368 ? 14.456 -10.944 9.567 1.00 83.38 368 ALA A N 1
ATOM 2984 C CA . ALA A 1 368 ? 13.672 -10.006 10.381 1.00 83.38 368 ALA A CA 1
ATOM 2985 C C . ALA A 1 368 ? 13.095 -10.652 11.657 1.00 83.38 368 ALA A C 1
ATOM 2987 O O . ALA A 1 368 ? 12.529 -9.955 12.512 1.00 83.38 368 ALA A O 1
ATOM 2988 N N . ILE A 1 369 ? 13.194 -11.980 11.778 1.00 80.69 369 ILE A N 1
ATOM 2989 C CA . ILE A 1 369 ? 12.659 -12.774 12.890 1.00 80.69 369 ILE A CA 1
ATOM 2990 C C . ILE A 1 369 ? 13.785 -13.268 13.804 1.00 80.69 369 ILE A C 1
ATOM 2992 O O . ILE A 1 369 ? 13.583 -13.291 15.018 1.00 80.69 369 ILE A O 1
ATOM 2996 N N . SER A 1 370 ? 14.939 -13.642 13.242 1.00 62.44 370 SER A N 1
ATOM 2997 C CA . SER A 1 370 ? 16.079 -14.208 13.971 1.00 62.44 370 SER A CA 1
ATOM 2998 C C . SER A 1 370 ? 16.569 -13.273 15.077 1.00 62.44 370 SER A C 1
ATOM 3000 O O . SER A 1 370 ? 16.699 -12.067 14.859 1.00 62.44 370 SER A O 1
ATOM 3002 N N . SER A 1 371 ? 16.773 -13.835 16.273 1.00 49.25 371 SER A N 1
ATOM 3003 C CA . SER A 1 371 ? 17.146 -13.166 17.532 1.00 49.25 371 SER A CA 1
ATOM 3004 C C . SER A 1 371 ? 18.535 -12.565 17.512 1.00 49.25 371 SER A C 1
ATOM 3006 O O . SER A 1 371 ? 19.444 -13.257 17.019 1.00 49.25 371 SER A O 1
#